Protein AF-A0A550H463-F1 (afdb_monomer_lite)

Secondary structure (DSSP, 8-state):
------------HHHHHHHHHHHHHHHHHHHH-HHHHHHHHHHHHHHHHHHHHHHHHGGGGSS---TT--HHHHHHHHHHHHHHHHHHH-HHHHHHHHHHHHHHHHHHHHHHHHHHHHH----HHHHHHHHHHHHHHHHHHHHHHH-TTS-HHHHHHHHHHHHHHHHHHHHHHHHHHHHHHHHHHHHHHTT--------------------GGGGG-PPPPTTPPP-GGG-SSEEEEESSTTHHHHHHHHHHHHH-SPEEEEEE--TT---SGGGTTS-HHHHHHHHHHHHHHHHHHTT-SEEEEEEEPTT-----HHHHHHHHHHHHHH--SEEE----S-TTSS---HHHHHHHHHHHH-

pLDDT: mean 81.08, std 18.21, range [24.66, 98.44]

Foldseek 3Di:
DDDDDPPPVPPALVNLLVLLVVLLVLLVCLQPPVVVSLLVVLLVQLVVLLVVLVVLCVVVPDPPDPPPPDVVSVVSSVVSNVLSVCCNPVVLVSQLVVLLVVLVVLQVVLVVLVVCLVPDPDDPVVSVVSVVVSVVSNVVSVCSNVPSPPPVSVVSNVSSVVSNVSSVVSNVVSVVVVVVVVVVVCVVVVCPDPPPPDDPPPPPPDPPPPPVCLVPDDDDDPPDDDDLVVWQEEEEEEAEQCCCVVPPLVVLLVNAQYEYEYEALALVVDDDPVCPPPDS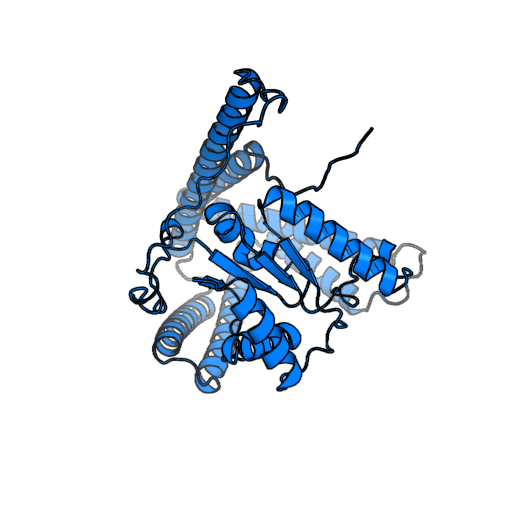VVSSVVSVVVSVVSCVVSNYNYYHYNYDHQVGQAQDPVLLVVLVVVCVVRVTSYYHAADQPDCPPPDNRPSRNSRNNSNVSD

Sequence (362 aa):
MYFHESTRFDVKPWYLAFRGLINVLLGASIYFRPAWASDLVMQLFGAWLIINNLIQIGPFFTKHRTRKLLPEALTTSIIGVAVGLLALIKTITAIEIATLFIGLLLFFRAIIELVILVESHMRVQHQRRLLVWVIISLVFSLYLILNPFGEIHFLEKTFGVYAIILGLNHIMTSSRKNIEISNVEKENQSGDQLVPVENFESLTLSPTQINENTSSLKPIRPGEILNPTRYHRAIVVAAHPDDLEAFAGGLVLELGGVISVIFSGGDKGVWDSKYKNMEKKDYINLRLGEAAEAGKLLRLKEIIYLGYFDRDIEVNEDNVEKTCTIFNHFNPDLVISFEYRSKETLDPHPDHLAVGEITRRA

Structure (mmCIF, N/CA/C/O backbone):
data_AF-A0A550H463-F1
#
_entry.id   AF-A0A550H463-F1
#
loop_
_atom_site.group_PDB
_atom_site.id
_atom_site.type_symbol
_atom_site.label_atom_id
_atom_site.label_alt_id
_atom_site.label_comp_id
_atom_site.label_asym_id
_atom_site.label_entity_id
_atom_site.label_seq_id
_atom_site.pdbx_PDB_ins_code
_atom_site.Cartn_x
_atom_site.Cartn_y
_atom_site.Cartn_z
_atom_site.occupancy
_atom_site.B_iso_or_equiv
_atom_site.auth_seq_id
_atom_site.auth_comp_id
_atom_site.auth_asym_id
_atom_site.auth_atom_id
_atom_site.pdbx_PDB_model_num
ATOM 1 N N . MET A 1 1 ? -9.770 32.242 4.358 1.00 31.75 1 MET A N 1
ATOM 2 C CA . MET A 1 1 ? -9.396 31.772 3.008 1.00 31.75 1 MET A CA 1
ATOM 3 C C . MET A 1 1 ? -8.738 30.415 3.198 1.00 31.75 1 MET A C 1
ATOM 5 O O . MET A 1 1 ? -7.571 30.352 3.555 1.00 31.75 1 MET A O 1
ATOM 9 N N . TYR A 1 2 ? -9.546 29.355 3.174 1.00 28.53 2 TYR A N 1
ATOM 10 C CA . TYR A 1 2 ? -9.120 27.995 3.507 1.00 28.53 2 TYR A CA 1
ATOM 11 C C . TYR A 1 2 ? -8.341 27.400 2.332 1.00 28.53 2 TYR A C 1
ATOM 13 O O . TYR A 1 2 ? -8.877 27.289 1.233 1.00 28.53 2 TYR A O 1
ATOM 21 N N . PHE A 1 3 ? -7.085 27.022 2.568 1.00 28.34 3 PHE A N 1
ATOM 22 C CA . PHE A 1 3 ? -6.343 26.140 1.675 1.00 28.34 3 PHE A CA 1
ATOM 23 C C . PHE A 1 3 ? -6.806 24.706 1.942 1.00 28.34 3 PHE A C 1
ATOM 25 O O . PHE A 1 3 ? -6.520 24.137 2.993 1.00 28.34 3 PHE A O 1
ATOM 32 N N . HIS A 1 4 ? -7.558 24.149 0.997 1.00 31.86 4 HIS A N 1
ATOM 33 C CA . HIS A 1 4 ? -7.947 22.747 0.961 1.00 31.86 4 HIS A CA 1
ATOM 34 C C . HIS A 1 4 ? -7.191 22.094 -0.200 1.00 31.86 4 HIS A C 1
ATOM 36 O O . HIS A 1 4 ? -7.679 22.027 -1.319 1.00 31.86 4 HIS A O 1
ATOM 42 N N . GLU A 1 5 ? -5.959 21.662 0.055 1.00 31.64 5 GLU A N 1
ATOM 43 C CA . GLU A 1 5 ? -5.217 20.780 -0.849 1.00 31.64 5 GLU A CA 1
ATOM 44 C C . GLU A 1 5 ? -4.642 19.629 -0.020 1.00 31.64 5 GLU A C 1
ATOM 46 O O . GLU A 1 5 ? -3.453 19.573 0.288 1.00 31.64 5 GLU A O 1
ATOM 51 N N . SER A 1 6 ? -5.506 18.677 0.350 1.00 31.27 6 SER A N 1
ATOM 52 C CA . SER A 1 6 ? -5.026 17.306 0.490 1.00 31.27 6 SER A CA 1
ATOM 53 C C . SER A 1 6 ? -4.797 16.802 -0.932 1.00 31.27 6 SER A C 1
ATOM 55 O O . SER A 1 6 ? -5.720 16.446 -1.663 1.00 31.27 6 SER A O 1
ATOM 57 N N . THR A 1 7 ? -3.548 16.856 -1.381 1.00 34.78 7 THR A N 1
ATOM 58 C CA . THR A 1 7 ? -3.143 16.251 -2.646 1.00 34.78 7 THR A CA 1
ATOM 59 C C . THR A 1 7 ? -3.186 14.733 -2.483 1.00 34.78 7 THR A C 1
ATOM 61 O O . THR A 1 7 ? -2.171 14.053 -2.360 1.00 34.78 7 THR A O 1
ATOM 64 N N . ARG A 1 8 ? -4.400 14.163 -2.550 1.00 42.75 8 ARG A N 1
ATOM 65 C CA . ARG A 1 8 ? -4.566 12.869 -3.217 1.00 42.75 8 ARG A CA 1
ATOM 66 C C . ARG A 1 8 ? -3.798 13.014 -4.525 1.00 42.75 8 ARG A C 1
ATOM 68 O O . ARG A 1 8 ? -3.962 14.026 -5.208 1.00 42.75 8 ARG A O 1
ATOM 75 N N . PHE A 1 9 ? -2.923 12.071 -4.858 1.00 39.44 9 PHE A N 1
ATOM 76 C CA . PHE A 1 9 ? -2.325 12.023 -6.189 1.00 39.44 9 PHE A CA 1
ATOM 77 C C . PHE A 1 9 ? -3.451 11.753 -7.189 1.00 39.44 9 PHE A C 1
ATOM 79 O O . PHE A 1 9 ? -3.684 10.623 -7.610 1.00 39.44 9 PHE A O 1
ATOM 86 N N . ASP A 1 10 ? -4.208 12.794 -7.515 1.00 58.16 10 ASP A N 1
ATOM 87 C CA . ASP A 1 10 ? -5.350 12.726 -8.389 1.00 58.16 10 ASP A CA 1
ATOM 88 C C . ASP A 1 10 ? -4.781 12.709 -9.797 1.00 58.16 10 ASP A C 1
ATOM 90 O O . ASP A 1 10 ? -4.504 13.735 -10.423 1.00 58.16 10 ASP A O 1
ATOM 94 N N . VAL A 1 11 ? -4.429 11.500 -10.236 1.00 67.12 11 VAL A N 1
ATOM 95 C CA . VAL A 1 11 ? -3.757 11.296 -11.511 1.00 67.12 11 VAL A CA 1
ATOM 96 C C . VAL A 1 11 ? -4.660 11.878 -12.591 1.00 67.12 11 VAL A C 1
ATOM 98 O O . VAL A 1 11 ? -5.749 11.353 -12.846 1.00 67.12 11 VAL A O 1
ATOM 101 N N . LYS A 1 12 ? -4.231 12.998 -13.183 1.00 84.69 12 LYS A N 1
ATOM 102 C CA . LYS A 1 12 ? -5.039 13.731 -14.156 1.00 84.69 12 LYS A CA 1
ATOM 103 C C . LYS A 1 12 ? -5.347 12.813 -15.347 1.00 84.69 12 LYS A C 1
ATOM 105 O O . LYS A 1 12 ? -4.432 12.136 -15.826 1.00 84.69 12 LYS A O 1
ATOM 110 N N . PRO A 1 13 ? -6.582 12.792 -15.874 1.00 85.00 13 PRO A N 1
ATOM 111 C CA . PRO A 1 13 ? -6.947 11.896 -16.973 1.00 85.00 13 PRO A CA 1
ATOM 112 C C . PRO A 1 13 ? -6.016 12.006 -18.185 1.00 85.00 13 PRO A C 1
ATOM 114 O O . PRO A 1 13 ? -5.633 10.988 -18.762 1.00 85.00 13 PRO A O 1
ATOM 117 N N . TRP A 1 14 ? -5.574 13.219 -18.533 1.00 86.44 14 TRP A N 1
ATOM 118 C CA . TRP A 1 14 ? -4.646 13.435 -19.647 1.00 86.44 14 TRP A CA 1
ATOM 119 C C . TRP A 1 14 ? -3.305 12.712 -19.454 1.00 86.44 14 TRP A C 1
ATOM 121 O O . TRP A 1 14 ? -2.723 12.243 -20.427 1.00 86.44 14 TRP A O 1
ATOM 131 N N . TYR A 1 15 ? -2.830 12.560 -18.214 1.00 86.75 15 TYR A N 1
ATOM 132 C CA . TYR A 1 15 ? -1.589 11.847 -17.914 1.00 86.75 15 TYR A CA 1
ATOM 133 C C . TYR A 1 15 ? -1.743 10.341 -18.157 1.00 86.75 15 TYR A C 1
ATOM 135 O O . TYR A 1 15 ? -0.856 9.718 -18.740 1.00 86.75 15 TYR A O 1
ATOM 143 N N . LEU A 1 16 ? -2.888 9.758 -17.779 1.00 84.00 16 LEU A N 1
ATOM 144 C CA . LEU A 1 16 ? -3.211 8.360 -18.090 1.00 84.00 16 LEU A CA 1
ATOM 145 C C . LEU A 1 16 ? -3.324 8.137 -19.603 1.00 84.00 16 LEU A C 1
ATOM 147 O O . LEU A 1 16 ? -2.757 7.174 -20.115 1.00 84.00 16 LEU A O 1
ATOM 151 N N . ALA A 1 17 ? -3.977 9.052 -20.327 1.00 88.69 17 ALA A N 1
ATOM 152 C CA . ALA A 1 17 ? -4.072 8.986 -21.785 1.00 88.69 17 ALA A CA 1
ATOM 153 C C . ALA A 1 17 ? -2.694 9.090 -22.452 1.00 88.69 17 ALA A C 1
ATOM 155 O O . ALA A 1 17 ? -2.372 8.294 -23.330 1.00 88.69 17 ALA A O 1
ATOM 156 N N . PHE A 1 18 ? -1.854 10.023 -21.999 1.00 90.69 18 PHE A N 1
ATOM 157 C CA . PHE A 1 18 ? -0.507 10.222 -22.525 1.00 90.69 18 PHE A CA 1
ATOM 158 C C . PHE A 1 18 ? 0.391 9.000 -22.293 1.00 90.69 18 PHE A C 1
ATOM 160 O O . PHE A 1 18 ? 1.024 8.510 -23.227 1.00 90.69 18 PHE A O 1
ATOM 167 N N . ARG A 1 19 ? 0.397 8.439 -21.075 1.00 85.31 19 ARG A N 1
ATOM 168 C CA . ARG A 1 19 ? 1.115 7.183 -20.786 1.00 85.31 19 ARG A CA 1
ATOM 169 C C . ARG A 1 19 ? 0.573 6.015 -21.592 1.00 85.31 19 ARG A C 1
ATOM 171 O O . ARG A 1 19 ? 1.349 5.186 -22.058 1.00 85.31 19 ARG A O 1
ATOM 178 N N . GLY A 1 20 ? -0.746 5.949 -21.747 1.00 88.88 20 GLY A N 1
ATOM 179 C CA . GLY A 1 20 ? -1.404 4.952 -22.576 1.00 88.88 20 GLY A CA 1
ATOM 180 C C . GLY A 1 20 ? -0.933 5.017 -24.027 1.00 88.88 20 GLY A C 1
ATOM 181 O O . GLY A 1 20 ? -0.510 4.003 -24.574 1.00 88.88 20 GLY A O 1
ATOM 182 N N . LEU A 1 21 ? -0.900 6.218 -24.610 1.00 93.88 21 LEU A N 1
ATOM 183 C CA . LEU A 1 21 ? -0.409 6.455 -25.967 1.00 93.88 21 LEU A CA 1
ATOM 184 C C . LEU A 1 21 ? 1.062 6.054 -26.124 1.00 93.88 21 LEU A C 1
ATOM 186 O O . LEU A 1 21 ? 1.390 5.334 -27.064 1.00 93.88 21 LEU A O 1
ATOM 190 N N . ILE A 1 22 ? 1.933 6.458 -25.192 1.00 91.00 22 ILE A N 1
ATOM 191 C CA . ILE A 1 22 ? 3.349 6.058 -25.203 1.00 91.00 22 ILE A CA 1
ATOM 192 C C . ILE A 1 22 ? 3.479 4.533 -25.191 1.00 91.00 22 ILE A C 1
ATOM 194 O O . ILE A 1 22 ? 4.223 3.985 -25.999 1.00 91.00 22 ILE A O 1
ATOM 198 N N . ASN A 1 23 ? 2.738 3.841 -24.321 1.00 88.00 23 ASN A N 1
ATOM 199 C CA . ASN A 1 23 ? 2.788 2.382 -24.226 1.00 88.00 23 ASN A CA 1
ATOM 200 C C . ASN A 1 23 ? 2.293 1.688 -25.501 1.00 88.00 23 ASN A C 1
ATOM 202 O O . ASN A 1 23 ? 2.892 0.698 -25.914 1.00 88.00 23 ASN A O 1
ATOM 206 N N . VAL A 1 24 ? 1.245 2.207 -26.151 1.00 92.00 24 VAL A N 1
ATOM 207 C CA . VAL A 1 24 ? 0.771 1.671 -27.438 1.00 92.00 24 VAL A CA 1
ATOM 208 C C . VAL A 1 24 ? 1.819 1.876 -28.531 1.00 92.00 24 VAL A C 1
ATOM 210 O O . VAL A 1 24 ? 2.132 0.929 -29.249 1.00 92.00 24 VAL A O 1
ATOM 213 N N . LEU A 1 25 ? 2.398 3.076 -28.643 1.00 91.25 25 LEU A N 1
ATOM 214 C CA . LEU A 1 25 ? 3.426 3.378 -29.644 1.00 91.25 25 LEU A CA 1
ATOM 215 C C . LEU A 1 25 ? 4.693 2.546 -29.427 1.00 91.25 25 LEU A C 1
ATOM 217 O O . LEU A 1 25 ? 5.237 1.992 -30.383 1.00 91.25 25 LEU A O 1
ATOM 221 N N . LEU A 1 26 ? 5.136 2.415 -28.176 1.00 86.69 26 LEU A N 1
ATOM 222 C CA . LEU A 1 26 ? 6.267 1.573 -27.804 1.00 86.69 26 LEU A CA 1
ATOM 223 C C . LEU A 1 26 ? 5.973 0.100 -28.109 1.00 86.69 26 LEU A C 1
ATOM 225 O O . LEU A 1 26 ? 6.765 -0.555 -28.779 1.00 86.69 26 LEU A O 1
ATOM 229 N N . GLY A 1 27 ? 4.818 -0.410 -27.681 1.00 87.56 27 GLY A N 1
ATOM 230 C CA . GLY A 1 27 ? 4.431 -1.799 -27.906 1.00 87.56 27 GLY A CA 1
ATOM 231 C C . GLY A 1 27 ? 4.285 -2.150 -29.389 1.00 87.56 27 GLY A C 1
ATOM 232 O O . GLY A 1 27 ? 4.778 -3.190 -29.823 1.00 87.56 27 GLY A O 1
ATOM 233 N N . ALA A 1 28 ? 3.706 -1.253 -30.192 1.00 90.81 28 ALA A N 1
ATOM 234 C CA . ALA A 1 28 ? 3.643 -1.397 -31.645 1.00 90.81 28 ALA A CA 1
ATOM 235 C C . ALA A 1 28 ? 5.043 -1.371 -32.277 1.00 90.81 28 ALA A C 1
ATOM 237 O O . ALA A 1 28 ? 5.348 -2.199 -33.135 1.00 90.81 28 ALA A O 1
ATOM 238 N N . SER A 1 29 ? 5.919 -0.473 -31.820 1.00 87.62 29 SER A N 1
ATOM 239 C CA . SER A 1 29 ? 7.304 -0.401 -32.294 1.00 87.62 29 SER A CA 1
ATOM 240 C C . SER A 1 29 ? 8.071 -1.692 -32.007 1.00 87.62 29 SER A C 1
ATOM 242 O O . SER A 1 29 ? 8.707 -2.225 -32.911 1.00 87.62 29 SER A O 1
ATOM 244 N N . ILE A 1 30 ? 7.950 -2.244 -30.795 1.00 87.44 30 ILE A N 1
ATOM 245 C CA . ILE A 1 30 ? 8.561 -3.528 -30.417 1.00 87.44 30 ILE A CA 1
ATOM 246 C C . ILE A 1 30 ? 7.983 -4.674 -31.261 1.00 87.44 30 ILE A C 1
ATOM 248 O O . ILE A 1 30 ? 8.724 -5.530 -31.735 1.00 87.44 30 ILE A O 1
ATOM 252 N N . TYR A 1 31 ? 6.669 -4.688 -31.495 1.00 87.69 31 TYR A N 1
ATOM 253 C CA . TYR A 1 31 ? 6.018 -5.763 -32.242 1.00 87.69 31 TYR A CA 1
ATOM 254 C C . TYR A 1 31 ? 6.424 -5.797 -33.726 1.00 87.69 31 TYR A C 1
ATOM 256 O O . TYR A 1 31 ? 6.731 -6.863 -34.264 1.00 87.69 31 TYR A O 1
ATOM 264 N N . PHE A 1 32 ? 6.439 -4.637 -34.392 1.00 88.94 32 PHE A N 1
ATOM 265 C CA . PHE A 1 32 ? 6.718 -4.539 -35.829 1.00 88.94 32 PHE A CA 1
ATOM 266 C C . PHE A 1 32 ? 8.209 -4.381 -36.158 1.00 88.94 32 PHE A C 1
ATOM 268 O O . PHE A 1 32 ? 8.640 -4.774 -37.243 1.00 88.94 32 PHE A O 1
ATOM 275 N N . ARG A 1 33 ? 8.999 -3.783 -35.258 1.00 88.50 33 ARG A N 1
ATOM 276 C CA . ARG A 1 33 ? 10.426 -3.466 -35.446 1.00 88.50 33 ARG A CA 1
ATOM 277 C C . ARG A 1 33 ? 11.228 -3.765 -34.163 1.00 88.50 33 ARG A C 1
ATOM 279 O O . ARG A 1 33 ? 11.826 -2.847 -33.601 1.00 88.50 33 ARG A O 1
ATOM 286 N N . PRO A 1 34 ? 11.286 -5.034 -33.715 1.00 83.12 34 PRO A N 1
ATOM 287 C CA . PRO A 1 34 ? 11.867 -5.405 -32.422 1.00 83.12 34 PRO A CA 1
ATOM 288 C C . PRO A 1 34 ? 13.324 -4.962 -32.256 1.00 83.12 34 PRO A C 1
ATOM 290 O O . PRO A 1 34 ? 13.638 -4.299 -31.277 1.00 83.12 34 PRO A O 1
ATOM 293 N N . ALA A 1 35 ? 14.183 -5.217 -33.250 1.00 82.38 35 ALA A N 1
ATOM 294 C CA . ALA A 1 35 ? 15.600 -4.850 -33.179 1.00 82.38 35 ALA A CA 1
ATOM 295 C C . ALA A 1 35 ? 15.807 -3.339 -32.976 1.00 82.38 35 ALA A C 1
ATOM 297 O O . ALA A 1 35 ? 16.515 -2.922 -32.068 1.00 82.38 35 ALA A O 1
ATOM 298 N N . TRP A 1 36 ? 15.113 -2.513 -33.766 1.00 85.38 36 TRP A N 1
ATOM 299 C CA . TRP A 1 36 ? 15.194 -1.057 -33.629 1.00 85.38 36 TRP A CA 1
ATOM 300 C C . TRP A 1 36 ? 14.658 -0.570 -32.279 1.00 85.38 36 TRP A C 1
ATOM 302 O O . TRP A 1 36 ? 15.232 0.333 -31.675 1.00 85.38 36 TRP A O 1
ATOM 312 N N . ALA A 1 37 ? 13.557 -1.154 -31.801 1.00 83.94 37 ALA A N 1
ATOM 313 C CA . ALA A 1 37 ? 12.956 -0.762 -30.534 1.00 83.94 37 ALA A CA 1
ATOM 314 C C . ALA A 1 37 ? 13.857 -1.124 -29.342 1.00 83.94 37 ALA A C 1
ATOM 316 O O . ALA A 1 37 ? 14.071 -0.283 -28.471 1.00 83.94 37 ALA A O 1
ATOM 317 N N . SER A 1 38 ? 14.416 -2.335 -29.325 1.00 80.94 38 SER A N 1
ATOM 318 C CA . SER A 1 38 ? 15.369 -2.788 -28.306 1.00 80.94 38 SER A CA 1
ATOM 319 C C . SER A 1 38 ? 16.646 -1.944 -28.324 1.00 80.94 38 SER A C 1
ATOM 321 O O . SER A 1 38 ? 17.114 -1.527 -27.260 1.00 80.94 38 SER A O 1
ATOM 323 N N . ASP A 1 39 ? 17.145 -1.591 -29.514 1.00 85.62 39 ASP A N 1
ATOM 324 C CA . ASP A 1 39 ? 18.292 -0.696 -29.657 1.00 85.62 39 ASP A CA 1
ATOM 325 C C . ASP A 1 39 ? 18.005 0.696 -29.082 1.00 85.62 39 ASP A C 1
ATOM 327 O O . ASP A 1 39 ? 18.779 1.216 -28.276 1.00 85.62 39 ASP A O 1
ATOM 331 N N . LEU A 1 40 ? 16.865 1.289 -29.446 1.00 87.62 40 LEU A N 1
ATOM 332 C CA . LEU A 1 40 ? 16.454 2.602 -28.956 1.00 87.62 40 LEU A CA 1
ATOM 333 C C . LEU A 1 40 ? 16.276 2.605 -27.432 1.00 87.62 40 LEU A C 1
ATOM 335 O O . LEU A 1 40 ? 16.760 3.513 -26.758 1.00 87.62 40 LEU A O 1
ATOM 339 N N . VAL A 1 41 ? 15.598 1.597 -26.877 1.00 85.12 41 VAL A N 1
ATOM 340 C CA . VAL A 1 41 ? 15.382 1.472 -25.427 1.00 85.12 41 VAL A CA 1
ATOM 341 C C . VAL A 1 41 ? 16.716 1.364 -24.695 1.00 85.12 41 VAL A C 1
ATOM 343 O O . VAL A 1 41 ? 16.925 2.066 -23.705 1.00 85.12 41 VAL A O 1
ATOM 346 N N . MET A 1 42 ? 17.634 0.536 -25.191 1.00 88.75 42 MET A N 1
ATOM 347 C CA . MET A 1 42 ? 18.949 0.368 -24.579 1.00 88.75 42 MET A CA 1
ATOM 348 C C . MET A 1 42 ? 19.805 1.638 -24.701 1.00 88.75 42 MET A C 1
ATOM 350 O O . MET A 1 42 ? 20.489 2.003 -23.747 1.00 88.75 42 MET A O 1
ATOM 354 N N . GLN A 1 43 ? 19.720 2.376 -25.810 1.00 90.62 43 GLN A N 1
ATOM 355 C CA . GLN A 1 43 ? 20.406 3.664 -25.954 1.00 90.62 43 GLN A CA 1
ATOM 356 C C . GLN A 1 43 ? 19.858 4.724 -24.991 1.00 90.62 43 GLN A C 1
ATOM 358 O O . GLN A 1 43 ? 20.632 5.413 -24.326 1.00 90.62 43 GLN A O 1
ATOM 363 N N . LEU A 1 44 ? 18.532 4.837 -24.870 1.00 91.00 44 LEU A N 1
ATOM 364 C CA . LEU A 1 44 ? 17.894 5.749 -23.917 1.00 91.00 44 LEU A CA 1
ATOM 365 C C . LEU A 1 44 ? 18.256 5.387 -22.473 1.00 91.00 44 LEU A C 1
ATOM 367 O O . LEU A 1 44 ? 18.583 6.273 -21.682 1.00 91.00 44 LEU A O 1
ATOM 371 N N . PHE A 1 45 ? 18.255 4.094 -22.139 1.00 90.56 45 PHE A N 1
ATOM 372 C CA . PHE A 1 45 ? 18.703 3.593 -20.841 1.00 90.56 45 PHE A CA 1
ATOM 373 C C . PHE A 1 45 ? 20.179 3.920 -20.584 1.00 90.56 45 PHE A C 1
ATOM 375 O O . PHE A 1 45 ? 20.519 4.409 -19.508 1.00 90.56 45 PHE A O 1
ATOM 382 N N . GLY A 1 46 ? 21.047 3.725 -21.579 1.00 94.25 46 GLY A N 1
ATOM 383 C CA . GLY A 1 46 ? 22.467 4.057 -21.497 1.00 94.25 46 GLY A CA 1
ATOM 384 C C . GLY A 1 46 ? 22.717 5.548 -21.271 1.00 94.25 46 GLY A C 1
ATOM 385 O O . GLY A 1 46 ? 23.470 5.920 -20.370 1.00 94.25 46 GLY A O 1
ATOM 386 N N . ALA A 1 47 ? 22.030 6.412 -22.022 1.00 95.12 47 ALA A N 1
ATOM 387 C CA . ALA A 1 47 ? 22.094 7.861 -21.844 1.00 95.12 47 ALA A CA 1
ATOM 388 C C . ALA A 1 47 ? 21.594 8.286 -20.454 1.00 95.12 47 ALA A C 1
ATOM 390 O O . ALA A 1 47 ? 22.248 9.081 -19.775 1.00 95.12 47 ALA A O 1
ATOM 391 N N . TRP A 1 48 ? 20.469 7.722 -20.003 1.00 95.38 48 TRP A N 1
ATOM 392 C CA . TRP A 1 48 ? 19.926 7.971 -18.669 1.00 95.38 48 TRP A CA 1
ATOM 393 C C . TRP A 1 48 ? 20.898 7.540 -17.562 1.00 95.38 48 TRP A C 1
ATOM 395 O O . TRP A 1 48 ? 21.142 8.319 -16.638 1.00 95.38 48 TRP A O 1
ATOM 405 N N . LEU A 1 49 ? 21.509 6.353 -17.676 1.00 93.50 49 LEU A N 1
ATOM 406 C CA . LEU A 1 49 ? 22.524 5.879 -16.735 1.00 93.50 49 LEU A CA 1
ATOM 407 C C . LEU A 1 49 ? 23.708 6.841 -16.662 1.00 93.50 49 LEU A C 1
ATOM 409 O O . LEU A 1 49 ? 24.130 7.193 -15.563 1.00 93.50 49 LEU A O 1
ATOM 413 N N . ILE A 1 50 ? 24.229 7.294 -17.803 1.00 95.50 50 ILE A N 1
ATOM 414 C CA . ILE A 1 50 ? 25.354 8.234 -17.823 1.00 95.50 50 ILE A CA 1
ATOM 415 C C . ILE A 1 50 ? 24.966 9.536 -17.122 1.00 95.50 50 ILE A C 1
ATOM 417 O O . ILE A 1 50 ? 25.656 9.949 -16.194 1.00 95.50 50 ILE A O 1
ATOM 421 N N . ILE A 1 51 ? 23.851 10.161 -17.509 1.00 93.56 51 ILE A N 1
ATOM 422 C CA . ILE A 1 51 ? 23.417 11.444 -16.936 1.00 93.56 51 ILE A CA 1
ATOM 423 C C . ILE A 1 51 ? 23.215 11.318 -15.420 1.00 93.56 51 ILE A C 1
ATOM 425 O O . ILE A 1 51 ? 23.757 12.118 -14.657 1.00 93.56 51 ILE A O 1
ATOM 429 N N . ASN A 1 52 ? 22.485 10.293 -14.970 1.00 89.88 52 ASN A N 1
ATOM 430 C CA . ASN A 1 52 ? 22.170 10.108 -13.556 1.00 89.88 52 ASN A CA 1
ATOM 431 C C . ASN A 1 52 ? 23.421 9.834 -12.705 1.00 89.88 52 ASN A C 1
ATOM 433 O O . ASN A 1 52 ? 23.543 10.350 -11.595 1.00 89.88 52 ASN A O 1
ATOM 437 N N . ASN A 1 53 ? 24.373 9.050 -13.219 1.00 92.31 53 ASN A N 1
ATOM 438 C CA . ASN A 1 53 ? 25.612 8.759 -12.495 1.00 92.31 53 ASN A CA 1
ATOM 439 C C . ASN A 1 53 ? 26.608 9.934 -12.542 1.00 92.31 53 ASN A C 1
ATOM 441 O O . ASN A 1 53 ? 27.314 10.164 -11.565 1.00 92.31 53 ASN A O 1
ATOM 445 N N . LEU A 1 54 ? 26.620 10.751 -13.602 1.00 91.00 54 LEU A N 1
ATOM 446 C CA . LEU A 1 54 ? 27.404 11.994 -13.633 1.00 91.00 54 LEU A CA 1
ATOM 447 C C . LEU A 1 54 ? 26.893 13.030 -12.618 1.00 91.00 54 LEU A C 1
ATOM 449 O O . LEU A 1 54 ? 27.700 13.680 -11.952 1.00 91.00 54 LEU A O 1
ATOM 453 N N . ILE A 1 55 ? 25.571 13.152 -12.445 1.00 87.25 55 ILE A N 1
ATOM 454 C CA . ILE A 1 55 ? 24.973 14.021 -11.415 1.00 87.25 55 ILE A CA 1
ATOM 455 C C . ILE A 1 55 ? 25.406 13.576 -10.011 1.00 87.25 55 ILE A C 1
ATOM 457 O O . ILE A 1 55 ? 25.769 14.420 -9.194 1.00 87.25 55 ILE A O 1
ATOM 461 N N . GLN A 1 56 ? 25.425 12.267 -9.738 1.00 82.31 56 GLN A N 1
ATOM 462 C CA . GLN A 1 56 ? 25.865 11.716 -8.448 1.00 82.31 56 GLN A CA 1
ATOM 463 C C . GLN A 1 56 ? 27.356 11.946 -8.166 1.00 82.31 56 GLN A C 1
ATOM 465 O O . GLN A 1 56 ? 27.754 12.089 -7.009 1.00 82.31 56 GLN A O 1
ATOM 470 N N . ILE A 1 57 ? 28.179 12.037 -9.212 1.00 83.50 57 ILE A N 1
ATOM 471 C CA . ILE A 1 57 ? 29.605 12.356 -9.099 1.00 83.50 57 ILE A CA 1
ATOM 472 C C . ILE A 1 57 ? 29.829 13.851 -8.802 1.00 83.50 57 ILE A C 1
ATOM 474 O O . ILE A 1 57 ? 30.759 14.195 -8.075 1.00 83.50 57 ILE A O 1
ATOM 478 N N . GLY A 1 58 ? 28.983 14.752 -9.315 1.00 75.50 58 GLY A N 1
ATOM 479 C CA . GLY A 1 58 ? 29.140 16.211 -9.190 1.00 75.50 58 GLY A CA 1
ATOM 480 C C . GLY A 1 58 ? 29.460 16.723 -7.771 1.00 75.50 58 GLY A C 1
ATOM 481 O O . GLY A 1 58 ? 30.430 17.470 -7.607 1.00 75.50 58 GLY A O 1
ATOM 482 N N . PRO A 1 59 ? 28.729 16.292 -6.724 1.00 75.06 59 PRO A N 1
ATOM 483 C CA . PRO A 1 59 ? 28.999 16.673 -5.341 1.00 75.06 59 PRO A CA 1
ATOM 484 C C . PRO A 1 59 ? 30.416 16.357 -4.842 1.00 75.06 59 PRO A C 1
ATOM 486 O O . PRO A 1 59 ? 30.927 17.120 -4.021 1.00 75.06 59 PRO A O 1
ATOM 489 N N . PHE A 1 60 ? 31.091 15.319 -5.361 1.00 71.38 60 PHE A N 1
ATOM 490 C CA . PHE A 1 60 ? 32.471 14.974 -4.974 1.00 71.38 60 PHE A CA 1
ATOM 491 C C . PHE A 1 60 ? 33.485 16.076 -5.316 1.00 71.38 60 PHE A C 1
ATOM 493 O O . PHE A 1 60 ? 34.531 16.168 -4.675 1.00 71.38 60 PHE A O 1
ATOM 500 N N . PHE A 1 61 ? 33.171 16.932 -6.291 1.00 74.06 61 PHE A N 1
ATOM 501 C CA . PHE A 1 61 ? 34.024 18.044 -6.716 1.00 74.06 61 PHE A CA 1
ATOM 502 C C . PHE A 1 61 ? 33.617 19.391 -6.101 1.00 74.06 61 PHE A C 1
ATOM 504 O O . PHE A 1 61 ? 34.319 20.389 -6.272 1.00 74.06 61 PHE A O 1
ATOM 511 N N . THR A 1 62 ? 32.510 19.439 -5.353 1.00 69.75 62 THR A N 1
ATOM 512 C CA . THR A 1 62 ? 32.038 20.659 -4.685 1.00 69.75 62 THR A CA 1
ATOM 513 C C . THR A 1 62 ? 32.502 20.708 -3.227 1.00 69.75 62 THR A C 1
ATOM 515 O O . THR A 1 62 ? 32.464 19.721 -2.500 1.00 69.75 62 THR A O 1
ATOM 518 N N . LYS A 1 63 ? 32.952 21.881 -2.765 1.00 57.09 63 LYS A N 1
ATOM 519 C CA . LYS A 1 63 ? 33.607 22.091 -1.455 1.00 57.09 63 LYS A CA 1
ATOM 520 C C . LYS A 1 63 ? 32.700 21.869 -0.223 1.00 57.09 63 LYS A C 1
ATOM 522 O O . LYS A 1 63 ? 33.178 22.011 0.906 1.00 57.09 63 LYS A O 1
ATOM 527 N N . HIS A 1 64 ? 31.420 21.521 -0.399 1.00 57.25 64 HIS A N 1
ATOM 528 C CA . HIS A 1 64 ? 30.494 21.250 0.704 1.00 57.25 64 HIS A CA 1
ATOM 529 C C . HIS A 1 64 ? 30.632 19.812 1.214 1.00 57.25 64 HIS A C 1
ATOM 531 O O . HIS A 1 64 ? 30.033 18.855 0.740 1.00 57.25 64 HIS A O 1
ATOM 537 N N . ARG A 1 65 ? 31.471 19.705 2.241 1.00 56.06 65 ARG A N 1
ATOM 538 C CA . ARG A 1 65 ? 31.852 18.507 2.982 1.00 56.06 65 ARG A CA 1
ATOM 539 C C . ARG A 1 65 ? 30.661 17.862 3.713 1.00 56.06 65 ARG A C 1
ATOM 541 O O . ARG A 1 65 ? 30.493 18.073 4.910 1.00 56.06 65 ARG A O 1
ATOM 548 N N . THR A 1 66 ? 29.902 16.993 3.052 1.00 50.97 66 THR A N 1
ATOM 549 C CA . THR A 1 66 ? 29.153 15.920 3.732 1.00 50.97 66 THR A CA 1
ATOM 550 C C . THR A 1 66 ? 30.013 14.658 3.722 1.00 50.97 66 THR A C 1
ATOM 552 O O . THR A 1 66 ? 30.130 13.919 2.752 1.00 50.97 66 THR A O 1
ATOM 555 N N . ARG A 1 67 ? 30.708 14.446 4.840 1.00 46.91 67 ARG A N 1
ATOM 556 C CA . ARG A 1 67 ? 31.786 13.466 5.064 1.00 46.91 67 ARG A CA 1
ATOM 557 C C . ARG A 1 67 ? 31.329 11.987 5.102 1.00 46.91 67 ARG A C 1
ATOM 559 O O . ARG A 1 67 ? 31.951 11.184 5.787 1.00 46.91 67 ARG A O 1
ATOM 566 N N . LYS A 1 68 ? 30.242 11.629 4.411 1.00 51.94 68 LYS A N 1
ATOM 567 C CA . LYS A 1 68 ? 29.643 10.279 4.406 1.00 51.94 68 LYS A CA 1
ATOM 568 C C . LYS A 1 68 ? 29.122 9.814 3.036 1.00 51.94 68 LYS A C 1
ATOM 570 O O . LYS A 1 68 ? 28.344 8.870 2.981 1.00 51.94 68 LYS A O 1
ATOM 575 N N . LEU A 1 69 ? 29.544 10.421 1.928 1.00 54.06 69 LEU A N 1
ATOM 576 C CA . LEU A 1 69 ? 29.382 9.776 0.620 1.00 54.06 69 LEU A CA 1
ATOM 577 C C . LEU A 1 69 ? 30.440 8.669 0.526 1.00 54.06 69 LEU A C 1
ATOM 579 O O . LEU A 1 69 ? 31.617 8.939 0.293 1.00 54.06 69 LEU A O 1
ATOM 583 N N . LEU A 1 70 ? 30.019 7.446 0.866 1.00 61.69 70 LEU A N 1
ATOM 584 C CA . LEU A 1 70 ? 30.853 6.246 0.901 1.00 61.69 70 LEU A CA 1
ATOM 585 C C . LEU A 1 70 ? 31.604 6.072 -0.437 1.00 61.69 70 LEU A C 1
ATOM 587 O O . LEU A 1 70 ? 31.034 6.377 -1.486 1.00 61.69 70 LEU A O 1
ATOM 591 N N . PRO A 1 71 ? 32.827 5.505 -0.438 1.00 68.50 71 PRO A N 1
ATOM 592 C CA . PRO A 1 71 ? 33.500 5.018 -1.649 1.00 68.50 71 PRO A CA 1
ATOM 593 C C . PRO A 1 71 ? 32.586 4.194 -2.571 1.00 68.50 71 PRO A C 1
ATOM 595 O O . PRO A 1 71 ? 32.744 4.226 -3.786 1.00 68.50 71 PRO A O 1
ATOM 598 N N . GLU A 1 72 ? 31.584 3.529 -1.995 1.00 73.19 72 GLU A N 1
ATOM 599 C CA . GLU A 1 72 ? 30.514 2.802 -2.681 1.00 73.19 72 GLU A CA 1
ATOM 600 C C . GLU A 1 72 ? 29.710 3.660 -3.672 1.00 73.19 72 GLU A C 1
ATOM 602 O O . GLU A 1 72 ? 29.388 3.201 -4.764 1.00 73.19 72 GLU A O 1
ATOM 607 N N . ALA A 1 73 ? 29.408 4.919 -3.344 1.00 78.81 73 ALA A N 1
ATOM 608 C CA . ALA A 1 73 ? 28.671 5.811 -4.244 1.00 78.81 73 ALA A CA 1
ATOM 609 C C . ALA A 1 73 ? 29.513 6.192 -5.474 1.00 78.81 73 ALA A C 1
ATOM 611 O O . ALA A 1 73 ? 29.002 6.313 -6.587 1.00 78.81 73 ALA A O 1
ATOM 612 N N . LEU A 1 74 ? 30.828 6.338 -5.290 1.00 84.38 74 LEU A N 1
ATOM 613 C CA . LEU A 1 74 ? 31.747 6.631 -6.386 1.00 84.38 74 LEU A CA 1
ATOM 614 C C . LEU A 1 74 ? 31.945 5.404 -7.284 1.00 84.38 74 LEU A C 1
ATOM 616 O O . LEU A 1 74 ? 31.893 5.525 -8.506 1.00 84.38 74 LEU A O 1
ATOM 620 N N . THR A 1 75 ? 32.141 4.221 -6.696 1.00 85.19 75 THR A N 1
ATOM 621 C CA . THR A 1 75 ? 32.325 2.982 -7.464 1.00 85.19 75 THR A CA 1
ATOM 622 C C . THR A 1 75 ? 31.071 2.620 -8.252 1.00 85.19 75 THR A C 1
ATOM 624 O O . THR A 1 75 ? 31.171 2.334 -9.444 1.00 85.19 75 THR A O 1
ATOM 627 N N . THR A 1 76 ? 29.889 2.704 -7.636 1.00 87.12 76 THR A N 1
ATOM 628 C CA . THR A 1 76 ? 28.606 2.489 -8.327 1.00 87.12 76 THR A CA 1
ATOM 629 C C . THR A 1 76 ? 28.400 3.486 -9.462 1.00 87.12 76 THR A C 1
ATOM 631 O O . THR A 1 76 ? 28.006 3.075 -10.552 1.00 87.12 76 THR A O 1
ATOM 634 N N . SER A 1 77 ? 28.762 4.758 -9.265 1.00 90.00 77 SER A N 1
ATOM 635 C CA . SER A 1 77 ? 28.657 5.773 -10.318 1.00 90.00 77 SER A CA 1
ATOM 636 C C . SER A 1 77 ? 29.590 5.500 -11.503 1.00 90.00 77 SER A C 1
ATOM 638 O O . SER A 1 77 ? 29.171 5.609 -12.654 1.00 90.00 77 SER A O 1
ATOM 640 N N . ILE A 1 78 ? 30.839 5.093 -11.250 1.00 92.06 78 ILE A N 1
ATOM 641 C CA . ILE A 1 78 ? 31.801 4.738 -12.308 1.00 92.06 78 ILE A CA 1
ATOM 642 C C . ILE A 1 78 ? 31.311 3.521 -13.100 1.00 92.06 78 ILE A C 1
ATOM 644 O O . ILE A 1 78 ? 31.319 3.545 -14.332 1.00 92.06 78 ILE A O 1
ATOM 648 N N . ILE A 1 79 ? 30.847 2.477 -12.404 1.00 93.50 79 ILE A N 1
ATOM 649 C CA . ILE A 1 79 ? 30.268 1.288 -13.042 1.00 93.50 79 ILE A CA 1
ATOM 650 C C . ILE A 1 79 ? 29.047 1.687 -13.876 1.00 93.50 79 ILE A C 1
ATOM 652 O O . ILE A 1 79 ? 28.938 1.277 -15.029 1.00 93.50 79 ILE A O 1
ATOM 656 N N . GLY A 1 80 ? 28.163 2.528 -13.336 1.00 92.19 80 GLY A N 1
ATOM 657 C CA . GLY A 1 80 ? 26.969 3.007 -14.028 1.00 92.19 80 GLY A CA 1
ATOM 658 C C . GLY A 1 80 ? 27.282 3.768 -15.317 1.00 92.19 80 GLY A C 1
ATOM 659 O O . GLY A 1 80 ? 26.645 3.522 -16.340 1.00 92.19 80 GLY A O 1
ATOM 660 N N . VAL A 1 81 ? 28.305 4.629 -15.311 1.00 95.00 81 VAL A N 1
ATOM 661 C CA . VAL A 1 81 ? 28.787 5.306 -16.528 1.00 95.00 81 VAL A CA 1
ATOM 662 C C . VAL A 1 81 ? 29.367 4.300 -17.526 1.00 95.00 81 VAL A C 1
ATOM 664 O O . VAL A 1 81 ? 29.048 4.376 -18.710 1.00 95.00 81 VAL A O 1
ATOM 667 N N . ALA A 1 82 ? 30.173 3.334 -17.076 1.00 95.38 82 ALA A N 1
ATOM 668 C CA . ALA A 1 82 ? 30.762 2.319 -17.953 1.00 95.38 82 ALA A CA 1
ATOM 669 C C . ALA A 1 82 ? 29.695 1.433 -18.623 1.00 95.38 82 ALA A C 1
ATOM 671 O O . ALA A 1 82 ? 29.750 1.209 -19.833 1.00 95.38 82 ALA A O 1
ATOM 672 N N . VAL A 1 83 ? 28.693 0.982 -17.862 1.00 94.50 83 VAL A N 1
ATOM 673 C CA . VAL A 1 83 ? 27.541 0.228 -18.383 1.00 94.50 83 VAL A CA 1
ATOM 674 C C . VAL A 1 83 ? 26.724 1.089 -19.346 1.00 94.50 83 VAL A C 1
ATOM 676 O O . VAL A 1 83 ? 26.340 0.614 -20.413 1.00 94.50 83 VAL A O 1
ATOM 679 N N . GLY A 1 84 ? 26.505 2.365 -19.022 1.00 94.56 84 GLY A N 1
ATOM 680 C CA . GLY A 1 84 ? 25.799 3.284 -19.910 1.00 94.56 84 GLY A CA 1
ATOM 681 C C . GLY A 1 84 ? 26.529 3.516 -21.238 1.00 94.56 84 GLY A C 1
ATOM 682 O O . GLY A 1 84 ? 25.903 3.515 -22.295 1.00 94.56 84 GLY A O 1
ATOM 683 N N . LEU A 1 85 ? 27.861 3.631 -21.217 1.00 96.69 85 LEU A N 1
ATOM 684 C CA . LEU A 1 85 ? 28.678 3.720 -22.433 1.00 96.69 85 LEU A CA 1
ATOM 685 C C . LEU A 1 85 ? 28.630 2.423 -23.248 1.00 96.69 85 LEU A C 1
ATOM 687 O O . LEU A 1 85 ? 28.520 2.476 -24.472 1.00 96.69 85 LEU A O 1
ATOM 691 N N . LEU A 1 86 ? 28.667 1.261 -22.587 1.00 95.75 86 LEU A N 1
ATOM 692 C CA . LEU A 1 86 ? 28.501 -0.031 -23.252 1.00 95.75 86 LEU A CA 1
ATOM 693 C C . LEU A 1 86 ? 27.143 -0.120 -23.962 1.00 95.75 86 LEU A C 1
ATOM 695 O O . LEU A 1 86 ? 27.097 -0.536 -25.116 1.00 95.75 86 LEU A O 1
ATOM 699 N N . ALA A 1 87 ? 26.066 0.328 -23.313 1.00 93.88 87 ALA A N 1
ATOM 700 C CA . ALA A 1 87 ? 24.719 0.361 -23.881 1.00 93.88 87 ALA A CA 1
ATOM 701 C C . ALA A 1 87 ? 24.606 1.250 -25.135 1.00 93.88 87 ALA A C 1
ATOM 703 O O . ALA A 1 87 ? 23.893 0.895 -26.077 1.00 93.88 87 ALA A O 1
ATOM 704 N N . LEU A 1 88 ? 25.345 2.366 -25.180 1.00 93.75 88 LEU A N 1
ATOM 705 C CA . LEU A 1 88 ? 25.380 3.272 -26.333 1.00 93.75 88 LEU A CA 1
ATOM 706 C C . LEU A 1 88 ? 26.257 2.768 -27.489 1.00 93.75 88 LEU A C 1
ATOM 708 O O . LEU A 1 88 ? 25.908 2.974 -28.646 1.00 93.75 88 LEU A O 1
ATOM 712 N N . ILE A 1 89 ? 27.406 2.151 -27.191 1.00 94.06 89 ILE A N 1
ATOM 713 C CA . ILE A 1 89 ? 28.413 1.783 -28.205 1.00 94.06 89 ILE A CA 1
ATOM 714 C C . ILE A 1 89 ? 28.199 0.357 -28.724 1.00 94.06 89 ILE A C 1
ATOM 716 O O . ILE A 1 89 ? 28.381 0.089 -29.910 1.00 94.06 89 ILE A O 1
ATOM 720 N N . LYS A 1 90 ? 27.851 -0.577 -27.834 1.00 93.56 90 LYS A N 1
ATOM 721 C CA . LYS A 1 90 ? 27.672 -2.005 -28.131 1.00 93.56 90 LYS A CA 1
ATOM 722 C C . LYS A 1 90 ? 26.327 -2.486 -27.606 1.00 93.56 90 LYS A C 1
ATOM 724 O O . LYS A 1 90 ? 26.251 -3.320 -26.706 1.00 93.56 90 LYS A O 1
ATOM 729 N N . THR A 1 91 ? 25.267 -1.955 -28.198 1.00 88.62 91 THR A N 1
ATOM 730 C CA . THR A 1 91 ? 23.888 -2.171 -27.762 1.00 88.62 91 THR A CA 1
ATOM 731 C C . THR A 1 91 ? 23.504 -3.650 -27.676 1.00 88.62 91 THR A C 1
ATOM 733 O O . THR A 1 91 ? 22.992 -4.076 -26.646 1.00 88.62 91 THR A O 1
ATOM 736 N N . ILE A 1 92 ? 23.860 -4.455 -28.682 1.00 85.94 92 ILE A N 1
ATOM 737 C CA . ILE A 1 92 ? 23.608 -5.907 -28.691 1.00 85.94 92 ILE A CA 1
ATOM 738 C C . ILE A 1 92 ? 24.286 -6.590 -27.492 1.00 85.94 92 ILE A C 1
ATOM 740 O O . ILE A 1 92 ? 23.624 -7.250 -26.699 1.00 85.94 92 ILE A O 1
ATOM 744 N N . THR A 1 93 ? 25.585 -6.346 -27.286 1.00 88.75 93 THR A N 1
ATOM 745 C CA . THR A 1 93 ? 26.332 -6.907 -26.147 1.00 88.75 93 THR A CA 1
ATOM 746 C C . THR A 1 93 ? 25.761 -6.463 -24.800 1.00 88.75 93 THR A C 1
ATOM 748 O O . THR A 1 93 ? 25.722 -7.240 -23.849 1.00 88.75 93 THR A O 1
ATOM 751 N N . ALA A 1 94 ? 25.293 -5.217 -24.699 1.00 89.12 94 ALA A N 1
ATOM 752 C CA . ALA A 1 94 ? 24.640 -4.726 -23.492 1.00 89.12 94 ALA A CA 1
ATOM 753 C C . ALA A 1 94 ? 23.306 -5.445 -23.222 1.00 89.12 94 ALA A C 1
ATOM 755 O O . ALA A 1 94 ? 23.032 -5.789 -22.073 1.00 89.12 94 ALA A O 1
ATOM 756 N N . ILE A 1 95 ? 22.505 -5.713 -24.260 1.00 85.69 95 ILE A N 1
ATOM 757 C CA . ILE A 1 95 ? 21.248 -6.475 -24.159 1.00 85.69 95 ILE A CA 1
ATOM 758 C C . ILE A 1 95 ? 21.521 -7.916 -23.709 1.00 85.69 95 ILE A C 1
ATOM 760 O O . ILE A 1 95 ? 20.828 -8.421 -22.827 1.00 85.69 95 ILE A O 1
ATOM 764 N N . GLU A 1 96 ? 22.549 -8.564 -24.252 1.00 84.88 96 GLU A N 1
ATOM 765 C CA . GLU A 1 96 ? 22.941 -9.934 -23.888 1.00 84.88 96 GLU A CA 1
ATOM 766 C C . GLU A 1 96 ? 23.364 -10.027 -22.415 1.00 84.88 96 GLU A C 1
ATOM 768 O O . GLU A 1 96 ? 22.868 -10.872 -21.665 1.00 84.88 96 GLU A O 1
ATOM 773 N N . ILE A 1 97 ? 24.228 -9.109 -21.965 1.00 88.06 97 ILE A N 1
ATOM 774 C CA . ILE A 1 97 ? 24.669 -9.040 -20.564 1.00 88.06 97 ILE A CA 1
ATOM 775 C C . ILE A 1 97 ? 23.484 -8.748 -19.638 1.00 88.06 97 ILE A C 1
ATOM 777 O O . ILE A 1 97 ? 23.357 -9.380 -18.587 1.00 88.06 97 ILE A O 1
ATOM 781 N N . ALA A 1 98 ? 22.598 -7.824 -20.020 1.00 86.38 98 ALA A N 1
ATOM 782 C CA . ALA A 1 98 ? 21.396 -7.522 -19.251 1.00 86.38 98 ALA A CA 1
ATOM 783 C C . ALA A 1 98 ? 20.469 -8.743 -19.149 1.00 86.38 98 ALA A C 1
ATOM 785 O O . ALA A 1 98 ? 19.963 -9.035 -18.068 1.00 86.38 98 ALA A O 1
ATOM 786 N N . THR A 1 99 ? 20.296 -9.492 -20.239 1.00 85.19 99 THR A N 1
ATOM 787 C CA . THR A 1 99 ? 19.476 -10.713 -20.282 1.00 85.19 99 THR A CA 1
ATOM 788 C C . THR A 1 99 ? 20.039 -11.793 -19.363 1.00 85.19 99 THR A C 1
ATOM 790 O O . THR A 1 99 ? 19.297 -12.364 -18.562 1.00 85.19 99 THR A O 1
ATOM 793 N N . LEU A 1 100 ? 21.356 -12.016 -19.402 1.00 88.12 100 LEU A N 1
ATOM 794 C CA . LEU A 1 100 ? 22.036 -12.935 -18.490 1.00 88.12 100 LEU A CA 1
ATOM 795 C C . LEU A 1 100 ? 21.854 -12.511 -17.026 1.00 88.12 100 LEU A C 1
ATOM 797 O O . LEU A 1 100 ? 21.538 -13.340 -16.173 1.00 88.12 100 LEU A O 1
ATOM 801 N N . PHE A 1 101 ? 22.020 -11.219 -16.731 1.00 89.50 101 PHE A N 1
ATOM 802 C CA . PHE A 1 101 ? 21.869 -10.691 -15.377 1.00 89.50 101 PHE A CA 1
ATOM 803 C C . PHE A 1 101 ? 20.431 -10.831 -14.861 1.00 89.50 101 PHE A C 1
ATOM 805 O O . PHE A 1 101 ? 20.227 -11.283 -13.735 1.00 89.50 101 PHE A O 1
ATOM 812 N N . ILE A 1 102 ? 19.428 -10.526 -15.692 1.00 87.44 102 ILE A N 1
ATOM 813 C CA . ILE A 1 102 ? 18.008 -10.749 -15.378 1.00 87.44 102 ILE A CA 1
ATOM 814 C C . ILE A 1 102 ?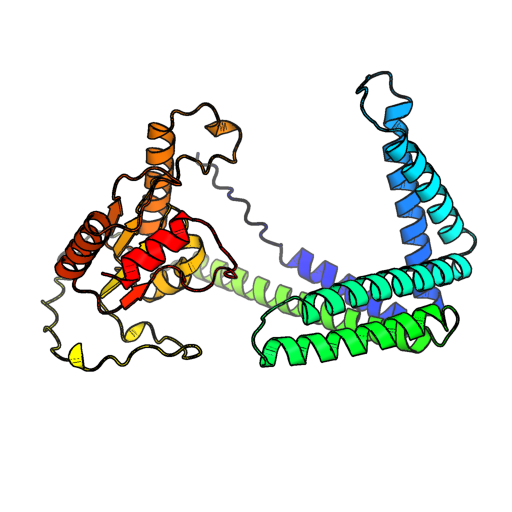 17.748 -12.238 -15.120 1.00 87.44 102 ILE A C 1
ATOM 816 O O . ILE A 1 102 ? 17.102 -12.576 -14.129 1.00 87.44 102 ILE A O 1
ATOM 820 N N . GLY A 1 103 ? 18.287 -13.127 -15.958 1.00 87.12 103 GLY A N 1
ATOM 821 C CA . GLY A 1 103 ? 18.203 -14.574 -15.762 1.00 87.12 103 GLY A CA 1
ATOM 822 C C . GLY A 1 103 ? 18.757 -15.009 -14.402 1.00 87.12 103 GLY A C 1
ATOM 823 O O . GLY A 1 103 ? 18.064 -15.692 -13.650 1.00 87.12 103 GLY A O 1
ATOM 824 N N . LEU A 1 104 ? 19.958 -14.550 -14.037 1.00 92.62 104 LEU A N 1
ATOM 825 C CA . LEU A 1 104 ? 20.580 -14.844 -12.739 1.00 92.62 104 LEU A CA 1
ATOM 826 C C . LEU A 1 104 ? 19.761 -14.304 -11.558 1.00 92.62 104 LEU A C 1
ATOM 828 O O . LEU A 1 104 ? 19.553 -15.023 -10.581 1.00 92.62 104 LEU A O 1
ATOM 832 N N . LEU A 1 105 ? 19.256 -13.069 -11.639 1.00 90.50 105 LEU A N 1
ATOM 833 C CA . LEU A 1 105 ? 18.408 -12.487 -10.593 1.00 90.50 105 LEU A CA 1
ATOM 834 C C . LEU A 1 105 ? 17.124 -13.293 -10.383 1.00 90.50 105 LEU A C 1
ATOM 836 O O . LEU A 1 105 ? 16.748 -13.571 -9.243 1.00 90.50 105 LEU A O 1
ATOM 840 N N . LEU A 1 106 ? 16.460 -13.685 -11.473 1.00 88.81 106 LEU A N 1
ATOM 841 C CA . LEU A 1 106 ? 15.253 -14.507 -11.415 1.00 88.81 106 LEU A CA 1
ATOM 842 C C . LEU A 1 106 ? 15.546 -15.901 -10.857 1.00 88.81 106 LEU A C 1
ATOM 844 O O . LEU A 1 106 ? 14.740 -16.425 -10.092 1.00 88.81 106 LEU A O 1
ATOM 848 N N . PHE A 1 107 ? 16.707 -16.471 -11.177 1.00 92.88 107 PHE A N 1
ATOM 849 C CA . PHE A 1 107 ? 17.142 -17.750 -10.631 1.00 92.88 107 PHE A CA 1
ATOM 850 C C . PHE A 1 107 ? 17.334 -17.683 -9.109 1.00 92.88 107 PHE A C 1
ATOM 852 O O . PHE A 1 107 ? 16.743 -18.478 -8.379 1.00 92.88 107 PHE A O 1
ATOM 859 N N . PHE A 1 108 ? 18.081 -16.692 -8.605 1.00 93.06 108 PHE A N 1
ATOM 860 C CA . PHE A 1 108 ? 18.251 -16.498 -7.159 1.00 93.06 108 PHE A CA 1
ATOM 861 C C . PHE A 1 108 ? 16.927 -16.211 -6.453 1.00 93.06 108 PHE A C 1
ATOM 863 O O . PHE A 1 108 ? 16.663 -16.768 -5.388 1.00 93.06 108 PHE A O 1
ATOM 870 N N . ARG A 1 109 ? 16.065 -15.389 -7.060 1.00 91.75 109 ARG A N 1
ATOM 871 C CA . ARG A 1 109 ? 14.721 -15.137 -6.541 1.00 91.75 109 ARG A CA 1
ATOM 872 C C . ARG A 1 109 ? 13.916 -16.432 -6.425 1.00 91.75 109 ARG A C 1
ATOM 874 O O . ARG A 1 109 ? 13.310 -16.664 -5.384 1.00 91.75 109 ARG A O 1
ATOM 881 N N . ALA A 1 110 ? 13.934 -17.277 -7.453 1.00 91.31 110 ALA A N 1
ATOM 882 C CA . ALA A 1 110 ? 13.214 -18.544 -7.439 1.00 91.31 110 ALA A CA 1
ATOM 883 C C . ALA A 1 110 ? 13.770 -19.522 -6.387 1.00 91.31 110 ALA A C 1
ATOM 885 O O . ALA A 1 110 ? 12.995 -20.238 -5.760 1.00 91.31 110 ALA A O 1
ATOM 886 N N . ILE A 1 111 ? 15.086 -19.511 -6.130 1.00 92.62 111 ILE A N 1
ATOM 887 C CA . ILE A 1 111 ? 15.691 -20.269 -5.022 1.00 92.62 111 ILE A CA 1
ATOM 888 C C . ILE A 1 111 ? 15.170 -19.770 -3.670 1.00 92.62 111 ILE A C 1
ATOM 890 O O . ILE A 1 111 ? 14.785 -20.584 -2.836 1.00 92.62 111 ILE A O 1
ATOM 894 N N . ILE A 1 112 ? 15.122 -18.454 -3.442 1.00 90.25 112 ILE A N 1
ATOM 895 C CA . ILE A 1 112 ? 14.592 -17.893 -2.188 1.00 90.25 112 ILE A CA 1
ATOM 896 C C . ILE A 1 112 ? 13.114 -18.268 -2.015 1.00 90.25 112 ILE A C 1
ATOM 898 O O . ILE A 1 112 ? 12.713 -18.704 -0.940 1.00 90.25 112 ILE A O 1
ATOM 902 N N . GLU A 1 113 ? 12.303 -18.159 -3.071 1.00 88.38 113 GLU A N 1
ATOM 903 C CA . GLU A 1 113 ? 10.890 -18.560 -3.038 1.00 88.38 113 GLU A CA 1
ATOM 904 C C . GLU A 1 113 ? 10.717 -20.068 -2.776 1.00 88.38 113 GLU A C 1
ATOM 906 O O . GLU A 1 113 ? 9.785 -20.465 -2.074 1.00 88.38 113 GLU A O 1
ATOM 911 N N . LEU A 1 114 ? 11.634 -20.908 -3.269 1.00 91.00 114 LEU A N 1
ATOM 912 C CA . LEU A 1 114 ? 11.672 -22.336 -2.954 1.00 91.00 114 LEU A CA 1
ATOM 913 C C . LEU A 1 114 ? 11.999 -22.590 -1.476 1.00 91.00 114 LEU A C 1
ATOM 915 O O . LEU A 1 114 ? 11.348 -23.424 -0.852 1.00 91.00 114 LEU A O 1
ATOM 919 N N . VAL A 1 115 ? 12.970 -21.869 -0.907 1.00 90.00 115 VAL A N 1
ATOM 920 C CA . VAL A 1 115 ? 13.302 -21.956 0.527 1.00 90.00 115 VAL A CA 1
ATOM 921 C C . VAL A 1 115 ? 12.092 -21.558 1.371 1.00 90.00 115 VAL A C 1
ATOM 923 O O . VAL A 1 115 ? 11.687 -22.317 2.248 1.00 90.00 115 VAL A O 1
ATOM 926 N N . ILE A 1 116 ? 11.433 -20.443 1.035 1.00 86.75 116 ILE A N 1
ATOM 927 C CA . ILE A 1 116 ? 10.200 -19.997 1.704 1.00 86.75 116 ILE A CA 1
ATOM 928 C C . ILE A 1 116 ? 9.113 -21.071 1.615 1.00 86.75 116 ILE A C 1
ATOM 930 O O . ILE A 1 116 ? 8.433 -21.345 2.601 1.00 86.75 116 ILE A O 1
ATOM 934 N N . LEU A 1 117 ? 8.936 -21.704 0.455 1.00 88.75 117 LEU A N 1
ATOM 935 C CA . LEU A 1 117 ? 7.950 -22.770 0.284 1.00 88.75 117 LEU A CA 1
ATOM 936 C C . LEU A 1 117 ? 8.221 -23.972 1.206 1.00 88.75 117 LEU A C 1
ATOM 938 O O . LEU A 1 117 ? 7.266 -24.568 1.700 1.00 88.75 117 LEU A O 1
ATOM 942 N N . VAL A 1 118 ? 9.491 -24.327 1.422 1.00 87.12 118 VAL A N 1
ATOM 943 C CA . VAL A 1 118 ? 9.897 -25.449 2.285 1.00 87.12 118 VAL A CA 1
ATOM 944 C C . VAL A 1 118 ? 9.773 -25.096 3.768 1.00 87.12 118 VAL A C 1
ATOM 946 O O . VAL A 1 118 ? 9.339 -25.933 4.557 1.00 87.12 118 VAL A O 1
ATOM 949 N N . GLU A 1 119 ? 10.136 -23.873 4.152 1.00 84.62 119 GLU A N 1
ATOM 950 C CA . GLU A 1 119 ? 10.170 -23.442 5.555 1.00 84.62 119 GLU A CA 1
ATOM 951 C C . GLU A 1 119 ? 8.809 -22.966 6.084 1.00 84.62 119 GLU A C 1
ATOM 953 O O . GLU A 1 119 ? 8.574 -22.978 7.291 1.00 84.62 119 GLU A O 1
ATOM 958 N N . SER A 1 120 ? 7.889 -22.556 5.207 1.00 75.69 120 SER A N 1
ATOM 959 C CA . SER A 1 120 ? 6.608 -21.980 5.627 1.00 75.69 120 SER A CA 1
ATOM 960 C C . SER A 1 120 ? 5.502 -23.026 5.828 1.00 75.69 120 SER A C 1
ATOM 962 O O . SER A 1 120 ? 5.173 -23.829 4.949 1.00 75.69 120 SER A O 1
ATOM 964 N N . HIS A 1 121 ? 4.823 -22.959 6.977 1.00 77.19 121 HIS A N 1
ATOM 965 C CA . HIS A 1 121 ? 3.625 -23.754 7.284 1.00 77.19 121 HIS A CA 1
ATOM 966 C C . HIS A 1 121 ? 2.348 -23.170 6.641 1.00 77.19 121 HIS A C 1
ATOM 968 O O . HIS A 1 121 ? 1.310 -23.027 7.286 1.00 77.19 121 HIS A O 1
ATOM 974 N N . MET A 1 122 ? 2.414 -22.817 5.355 1.00 72.50 122 MET A N 1
ATOM 975 C CA . MET A 1 122 ? 1.296 -22.207 4.631 1.00 72.50 122 MET A CA 1
ATOM 976 C C . MET A 1 122 ? 0.158 -23.193 4.318 1.00 72.50 122 MET A C 1
ATOM 978 O O . MET A 1 122 ? 0.343 -24.405 4.214 1.00 72.50 122 MET A O 1
ATOM 982 N N . ARG A 1 123 ? -1.050 -22.662 4.066 1.00 73.00 123 ARG A N 1
ATOM 983 C CA . ARG A 1 123 ? -2.197 -23.452 3.575 1.00 73.00 123 ARG A CA 1
ATOM 984 C C . ARG A 1 123 ? -1.853 -24.172 2.261 1.00 73.00 123 ARG A C 1
ATOM 986 O O . ARG A 1 123 ? -1.345 -23.554 1.324 1.00 73.00 123 ARG A O 1
ATOM 993 N N . VAL A 1 124 ? -2.277 -25.433 2.132 1.00 73.81 124 VAL A N 1
ATOM 994 C CA . VAL A 1 124 ? -1.976 -26.329 0.989 1.00 73.81 124 VAL A CA 1
ATOM 995 C C . VAL A 1 124 ? -2.274 -25.705 -0.385 1.00 73.81 124 VAL A C 1
ATOM 997 O O . VAL A 1 124 ? -1.507 -25.881 -1.331 1.00 73.81 124 VAL A O 1
ATOM 1000 N N . GLN A 1 125 ? -3.367 -24.947 -0.527 1.00 72.62 125 GLN A N 1
ATOM 1001 C CA . GLN A 1 125 ? -3.712 -24.295 -1.800 1.00 72.62 125 GLN A CA 1
ATOM 1002 C C . GLN A 1 125 ? -2.699 -23.210 -2.203 1.00 72.62 125 GLN A C 1
ATOM 1004 O O . GLN A 1 125 ? -2.358 -23.095 -3.381 1.00 72.62 125 GLN A O 1
ATOM 1009 N N . HIS A 1 126 ? -2.204 -22.432 -1.238 1.00 74.69 126 HIS A N 1
ATOM 1010 C CA . HIS A 1 126 ? -1.203 -21.393 -1.479 1.00 74.69 126 HIS A CA 1
ATOM 1011 C C . HIS A 1 126 ? 0.160 -22.019 -1.780 1.00 74.69 126 HIS A C 1
ATOM 1013 O O . HIS A 1 126 ? 0.807 -21.608 -2.739 1.00 74.69 126 HIS A O 1
ATOM 1019 N N . GLN A 1 127 ? 0.528 -23.088 -1.063 1.00 81.56 127 GLN A N 1
ATOM 1020 C CA . GLN A 1 127 ? 1.746 -23.859 -1.337 1.00 81.56 127 GLN A CA 1
ATOM 1021 C C . GLN A 1 127 ? 1.772 -24.411 -2.769 1.00 81.56 127 GLN A C 1
ATOM 1023 O O . GLN A 1 127 ? 2.767 -24.256 -3.470 1.00 81.56 127 GLN A O 1
ATOM 1028 N N . ARG A 1 128 ? 0.665 -24.992 -3.256 1.00 84.00 128 ARG A N 1
ATOM 1029 C CA . ARG A 1 128 ? 0.580 -25.502 -4.638 1.00 84.00 128 ARG A CA 1
ATOM 1030 C C . ARG A 1 128 ? 0.734 -24.399 -5.683 1.00 84.00 128 ARG A C 1
ATOM 1032 O O . ARG A 1 128 ? 1.439 -24.592 -6.668 1.00 84.00 128 ARG A O 1
ATOM 1039 N N . ARG A 1 129 ? 0.085 -23.248 -5.479 1.00 82.19 129 ARG A N 1
ATOM 1040 C CA . ARG A 1 129 ? 0.212 -22.098 -6.391 1.00 82.19 129 ARG A CA 1
ATOM 1041 C C . ARG A 1 129 ? 1.637 -21.553 -6.409 1.00 82.19 129 ARG A C 1
ATOM 1043 O O . ARG A 1 129 ? 2.147 -21.263 -7.487 1.00 82.19 129 ARG A O 1
ATOM 1050 N N . LEU A 1 130 ? 2.267 -21.439 -5.241 1.00 84.94 130 LEU A N 1
ATOM 1051 C CA . LEU A 1 130 ? 3.646 -20.976 -5.127 1.00 84.94 130 LEU A CA 1
ATOM 1052 C C . LEU A 1 130 ? 4.616 -21.956 -5.797 1.00 84.94 130 LEU A C 1
ATOM 1054 O O . LEU A 1 130 ? 5.454 -21.523 -6.575 1.00 84.94 130 LEU A O 1
ATOM 1058 N N . LEU A 1 131 ? 4.448 -23.267 -5.595 1.00 90.19 131 LEU A N 1
ATOM 1059 C CA . LEU A 1 131 ? 5.269 -24.292 -6.246 1.00 90.19 131 LEU A CA 1
ATOM 1060 C C . LEU A 1 131 ? 5.216 -24.197 -7.775 1.00 90.19 131 LEU A C 1
ATOM 1062 O O . LEU A 1 131 ? 6.254 -24.228 -8.431 1.00 90.19 131 LEU A O 1
ATOM 1066 N N . VAL A 1 132 ? 4.016 -24.057 -8.347 1.00 91.19 132 VAL A N 1
ATOM 1067 C CA . VAL A 1 132 ? 3.853 -23.890 -9.799 1.00 91.19 132 VAL A CA 1
ATOM 1068 C C . VAL A 1 132 ? 4.597 -22.645 -10.281 1.00 91.19 132 VAL A C 1
ATOM 1070 O O . VAL A 1 132 ? 5.315 -22.715 -11.276 1.00 91.19 132 VAL A O 1
ATOM 1073 N N . TRP A 1 133 ? 4.487 -21.528 -9.557 1.00 89.69 133 TRP A N 1
ATOM 1074 C CA . TRP A 1 133 ? 5.206 -20.305 -9.910 1.00 89.69 133 TRP A CA 1
ATOM 1075 C C . TRP A 1 133 ? 6.723 -20.435 -9.806 1.00 89.69 133 TRP A C 1
ATOM 1077 O O . TRP A 1 133 ? 7.421 -19.986 -10.711 1.00 89.69 133 TRP A O 1
ATOM 1087 N N . VAL A 1 134 ? 7.235 -21.090 -8.764 1.00 91.38 134 VAL A N 1
ATOM 1088 C CA . VAL A 1 134 ? 8.671 -21.352 -8.601 1.00 91.38 134 VAL A CA 1
ATOM 1089 C C . VAL A 1 134 ? 9.204 -22.189 -9.763 1.00 91.38 134 VAL A C 1
ATOM 1091 O O . VAL A 1 134 ? 10.238 -21.848 -10.331 1.00 91.38 134 VAL A O 1
ATOM 1094 N N . ILE A 1 135 ? 8.484 -23.240 -10.172 1.00 93.00 135 ILE A N 1
ATOM 1095 C CA . ILE A 1 135 ? 8.878 -24.080 -11.313 1.00 93.00 135 ILE A CA 1
ATOM 1096 C C . ILE A 1 135 ? 8.920 -23.254 -12.601 1.00 93.00 135 ILE A C 1
ATOM 1098 O O . ILE A 1 135 ? 9.914 -23.306 -13.323 1.00 93.00 135 ILE A O 1
ATOM 1102 N N . ILE A 1 136 ? 7.875 -22.466 -12.877 1.00 91.50 136 ILE A N 1
ATOM 1103 C CA . ILE A 1 136 ? 7.829 -21.597 -14.061 1.00 91.50 136 ILE A CA 1
ATOM 1104 C C . ILE A 1 136 ? 9.016 -20.623 -14.057 1.00 91.50 136 ILE A C 1
ATOM 1106 O O . ILE A 1 136 ? 9.711 -20.503 -15.065 1.00 91.50 136 ILE A O 1
ATOM 1110 N N . SER A 1 137 ? 9.291 -19.975 -12.922 1.00 89.44 137 SER A N 1
ATOM 1111 C CA . SER A 1 137 ? 10.396 -19.023 -12.770 1.00 89.44 137 SER A CA 1
ATOM 1112 C C . SER A 1 137 ? 11.772 -19.679 -12.916 1.00 89.44 137 SER A C 1
ATOM 1114 O O . SER A 1 137 ? 12.657 -19.101 -13.547 1.00 89.44 137 SER A O 1
ATOM 1116 N N . LEU A 1 138 ? 11.973 -20.892 -12.390 1.00 92.88 138 LEU A N 1
ATOM 1117 C CA . LEU A 1 138 ? 13.220 -21.651 -12.558 1.00 92.88 138 LEU A CA 1
ATOM 1118 C C . LEU A 1 138 ? 13.453 -22.046 -14.016 1.00 92.88 138 LEU A C 1
ATOM 1120 O O . LEU A 1 138 ? 14.546 -21.844 -14.538 1.00 92.88 138 LEU A O 1
ATOM 1124 N N . VAL A 1 139 ? 12.427 -22.565 -14.692 1.00 91.62 139 VAL A N 1
ATOM 1125 C CA . VAL A 1 139 ? 12.519 -22.927 -16.113 1.00 91.62 139 VAL A CA 1
ATOM 1126 C C . VAL A 1 139 ? 12.821 -21.690 -16.957 1.00 91.62 139 VAL A C 1
ATOM 1128 O O . VAL A 1 139 ? 13.718 -21.719 -17.798 1.00 91.62 139 VAL A O 1
ATOM 1131 N N . PHE A 1 140 ? 12.113 -20.589 -16.706 1.00 88.19 140 PHE A N 1
ATOM 1132 C CA . PHE A 1 140 ? 12.301 -19.347 -17.445 1.00 88.19 140 PHE A CA 1
ATOM 1133 C C . PHE A 1 140 ? 13.681 -18.720 -17.196 1.00 88.19 140 PHE A C 1
ATOM 1135 O O . PHE A 1 140 ? 14.363 -18.337 -18.143 1.00 88.19 140 PHE A O 1
ATOM 1142 N N . SER A 1 141 ? 14.133 -18.659 -15.942 1.00 90.44 141 SER A N 1
ATOM 1143 C CA . SER A 1 141 ? 15.461 -18.129 -15.606 1.00 90.44 141 SER A CA 1
ATOM 1144 C C . SER A 1 141 ? 16.591 -18.972 -16.197 1.00 90.44 141 SER A C 1
ATOM 1146 O O . SER A 1 141 ? 17.517 -18.414 -16.785 1.00 90.44 141 SER A O 1
ATOM 1148 N N . LEU A 1 142 ? 16.491 -20.303 -16.131 1.00 91.81 142 LEU A N 1
ATOM 1149 C CA . LEU A 1 142 ? 17.466 -21.200 -16.747 1.00 91.81 142 LEU A CA 1
ATOM 1150 C C . LEU A 1 142 ? 17.484 -21.050 -18.273 1.00 91.81 142 LEU A C 1
ATOM 1152 O O . LEU A 1 142 ? 18.558 -21.038 -18.869 1.00 91.81 142 LEU A O 1
ATOM 1156 N N . TYR A 1 143 ? 16.319 -20.870 -18.902 1.00 87.75 143 TYR A N 1
ATOM 1157 C CA . TYR A 1 143 ? 16.235 -20.578 -20.331 1.00 87.75 143 TYR A CA 1
ATOM 1158 C C . TYR A 1 143 ? 17.012 -19.306 -20.699 1.00 87.75 143 TYR A C 1
ATOM 1160 O O . TYR A 1 143 ? 17.814 -19.355 -21.631 1.00 87.75 143 TYR A O 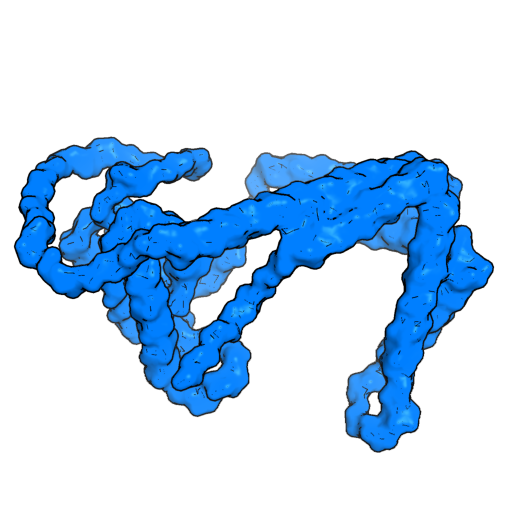1
ATOM 1168 N N . LEU A 1 144 ? 16.843 -18.211 -19.946 1.00 86.88 144 LEU A N 1
ATOM 1169 C CA . LEU A 1 144 ? 17.569 -16.954 -20.177 1.00 86.88 144 LEU A CA 1
ATOM 1170 C C . LEU A 1 144 ? 19.084 -17.091 -19.959 1.00 86.88 144 LEU A C 1
ATOM 1172 O O . LEU A 1 144 ? 19.862 -16.514 -20.713 1.00 86.88 144 LEU A O 1
ATOM 1176 N N . ILE A 1 145 ? 19.512 -17.858 -18.950 1.00 89.38 145 ILE A N 1
ATOM 1177 C CA . ILE A 1 145 ? 20.936 -18.066 -18.634 1.00 89.38 145 ILE A CA 1
ATOM 1178 C C . ILE A 1 145 ? 21.628 -18.933 -19.690 1.00 89.38 145 ILE A C 1
ATOM 1180 O O . ILE A 1 145 ? 22.770 -18.659 -20.053 1.00 89.38 145 ILE A O 1
ATOM 1184 N N . LEU A 1 146 ? 20.963 -19.992 -20.159 1.00 87.62 146 LEU A N 1
ATOM 1185 C CA . LEU A 1 146 ? 21.529 -20.921 -21.142 1.00 87.62 146 LEU A CA 1
ATOM 1186 C C . LEU A 1 146 ? 21.428 -20.392 -22.573 1.00 87.62 146 LEU A C 1
ATOM 1188 O O . LEU A 1 146 ? 22.250 -20.748 -23.413 1.00 87.62 146 LEU A O 1
ATOM 1192 N N . ASN A 1 147 ? 20.442 -19.536 -22.845 1.00 82.25 147 ASN A N 1
ATOM 1193 C CA . ASN A 1 147 ? 20.207 -18.952 -24.160 1.00 82.25 147 ASN A CA 1
ATOM 1194 C C . ASN A 1 147 ? 20.168 -17.416 -24.091 1.00 82.25 147 ASN A C 1
ATOM 1196 O O . ASN A 1 147 ? 19.183 -16.819 -24.532 1.00 82.25 147 ASN A O 1
ATOM 1200 N N . PRO A 1 148 ? 21.232 -16.745 -23.608 1.00 72.44 148 PRO A N 1
ATOM 1201 C CA . PRO A 1 148 ? 21.271 -15.282 -23.574 1.00 72.44 148 PRO A CA 1
ATOM 1202 C C . PRO A 1 148 ? 21.267 -14.677 -24.990 1.00 72.44 148 PRO A C 1
ATOM 1204 O O . PRO A 1 148 ? 20.971 -13.498 -25.148 1.00 72.44 148 PRO A O 1
ATOM 1207 N N . PHE A 1 149 ? 21.545 -15.508 -26.006 1.00 70.25 149 PHE A N 1
ATOM 1208 C CA . PHE A 1 149 ? 21.523 -15.200 -27.440 1.00 70.25 149 PHE A CA 1
ATOM 1209 C C . PHE A 1 149 ? 20.383 -15.917 -28.203 1.00 70.25 149 PHE A C 1
ATOM 1211 O O . PHE A 1 149 ? 20.395 -15.941 -29.432 1.00 70.25 149 PHE A O 1
ATOM 1218 N N . GLY A 1 150 ? 19.455 -16.587 -27.500 1.00 65.12 150 GLY A N 1
ATOM 1219 C CA . GLY A 1 150 ? 18.353 -17.360 -28.102 1.00 65.12 150 GLY A CA 1
ATOM 1220 C C . GLY A 1 150 ? 17.276 -16.478 -28.740 1.00 65.12 150 GLY A C 1
ATOM 1221 O O . GLY A 1 150 ? 17.458 -15.272 -28.829 1.00 65.12 150 GLY A O 1
ATOM 1222 N N . GLU A 1 151 ? 16.143 -17.053 -29.175 1.00 62.81 151 GLU A N 1
ATOM 1223 C CA . GLU A 1 151 ? 15.039 -16.345 -29.863 1.00 62.81 151 GLU A CA 1
ATOM 1224 C C . GLU A 1 151 ? 14.345 -15.268 -28.988 1.00 62.81 151 GLU A C 1
ATOM 1226 O O . GLU A 1 151 ? 13.175 -15.374 -28.610 1.00 62.81 151 GLU A O 1
ATOM 1231 N N . ILE A 1 152 ? 15.060 -14.180 -28.691 1.00 65.44 152 ILE A N 1
ATOM 1232 C CA . ILE A 1 152 ? 14.611 -12.976 -27.982 1.00 65.44 152 ILE A CA 1
ATOM 1233 C C . ILE A 1 152 ? 13.391 -12.370 -28.695 1.00 65.44 152 ILE A C 1
ATOM 1235 O O . ILE A 1 152 ? 12.505 -11.813 -28.053 1.00 65.44 152 ILE A O 1
ATOM 1239 N N . HIS A 1 153 ? 13.263 -12.599 -30.002 1.00 70.31 153 HIS A N 1
ATOM 1240 C CA . HIS A 1 153 ? 12.162 -12.123 -30.833 1.00 70.31 153 HIS A CA 1
ATOM 1241 C C . HIS A 1 153 ? 10.771 -12.595 -30.397 1.00 70.31 153 HIS A C 1
ATOM 1243 O O . HIS A 1 153 ? 9.799 -11.858 -30.581 1.00 70.31 153 HIS A O 1
ATOM 1249 N N . PHE A 1 154 ? 10.636 -13.797 -29.826 1.00 69.19 154 PHE A N 1
ATOM 1250 C CA . PHE A 1 154 ? 9.338 -14.259 -29.323 1.00 69.19 154 PHE A CA 1
ATOM 1251 C C . PHE A 1 154 ? 8.935 -13.506 -28.048 1.00 69.19 154 PHE A C 1
ATOM 1253 O O . PHE A 1 154 ? 7.796 -13.043 -27.915 1.00 69.19 154 PHE A O 1
ATOM 1260 N N . LEU A 1 155 ? 9.889 -13.325 -27.132 1.00 70.62 155 LEU A N 1
ATOM 1261 C CA . LEU A 1 155 ? 9.695 -12.563 -25.900 1.00 70.62 155 LEU A CA 1
ATOM 1262 C C . LEU A 1 155 ? 9.435 -11.085 -26.202 1.00 70.62 155 LEU A C 1
ATOM 1264 O O . LEU A 1 155 ? 8.465 -10.535 -25.691 1.00 70.62 155 LEU A O 1
ATOM 1268 N N . GLU A 1 156 ? 10.216 -10.471 -27.094 1.00 77.00 156 GLU A N 1
ATOM 1269 C CA . GLU A 1 156 ? 10.032 -9.087 -27.552 1.00 77.00 156 GLU A CA 1
ATOM 1270 C C . GLU A 1 156 ? 8.617 -8.858 -28.081 1.00 77.00 156 GLU A C 1
ATOM 1272 O O . GLU A 1 156 ? 7.921 -7.956 -27.619 1.00 77.00 156 GLU A O 1
ATOM 1277 N N . LYS A 1 157 ? 8.135 -9.713 -28.991 1.00 79.56 157 LYS A N 1
ATOM 1278 C CA . LYS A 1 157 ? 6.774 -9.582 -29.534 1.00 79.56 157 LYS A CA 1
ATOM 1279 C C . LYS A 1 157 ? 5.705 -9.744 -28.460 1.00 79.56 157 LYS A C 1
ATOM 1281 O O . LYS A 1 157 ? 4.717 -9.012 -28.479 1.00 79.56 157 LYS A O 1
ATOM 1286 N N . THR A 1 158 ? 5.910 -10.655 -27.512 1.00 77.94 158 THR A N 1
ATOM 1287 C CA . THR A 1 158 ? 4.995 -10.854 -26.381 1.00 77.94 158 THR A CA 1
ATOM 1288 C C . THR A 1 158 ? 4.955 -9.616 -25.478 1.00 77.94 158 THR A C 1
ATOM 1290 O O . THR A 1 158 ? 3.870 -9.142 -25.136 1.00 77.94 158 THR A O 1
ATOM 1293 N N . PHE A 1 159 ? 6.114 -9.026 -25.163 1.00 81.38 159 PHE A N 1
ATOM 1294 C CA . PHE A 1 159 ? 6.205 -7.752 -24.443 1.00 81.38 159 PHE A CA 1
ATOM 1295 C C . PHE A 1 159 ? 5.556 -6.601 -25.220 1.00 81.38 159 PHE A C 1
ATOM 1297 O O . PHE A 1 159 ? 4.865 -5.781 -24.618 1.00 81.38 159 PHE A O 1
ATOM 1304 N N . GLY A 1 160 ? 5.711 -6.566 -26.546 1.00 85.38 160 GLY A N 1
ATOM 1305 C CA . GLY A 1 160 ? 5.055 -5.592 -27.418 1.00 85.38 160 GLY A CA 1
ATOM 1306 C C . GLY A 1 160 ? 3.528 -5.669 -27.338 1.00 85.38 160 GLY A C 1
ATOM 1307 O O . GLY A 1 160 ? 2.870 -4.657 -27.098 1.00 85.38 160 GLY A O 1
ATOM 1308 N N . VAL A 1 161 ? 2.957 -6.874 -27.444 1.00 88.75 161 VAL A N 1
ATOM 1309 C CA . VAL A 1 161 ? 1.507 -7.106 -27.285 1.00 88.75 161 VAL A CA 1
ATOM 1310 C C . VAL A 1 161 ? 1.033 -6.707 -25.886 1.00 88.75 161 VAL A C 1
ATOM 1312 O O . VAL A 1 161 ? 0.023 -6.016 -25.749 1.00 88.75 161 VAL A O 1
ATOM 1315 N N . TYR A 1 162 ? 1.771 -7.089 -24.844 1.00 85.81 162 TYR A N 1
ATOM 1316 C CA . TYR A 1 162 ? 1.441 -6.726 -23.468 1.00 85.81 162 TYR A CA 1
ATOM 1317 C C . TYR A 1 162 ? 1.444 -5.205 -23.247 1.00 85.81 162 TYR A C 1
ATOM 1319 O O . TYR A 1 162 ? 0.503 -4.664 -22.664 1.00 85.81 162 TYR A O 1
ATOM 1327 N N . ALA A 1 163 ? 2.451 -4.496 -23.766 1.00 86.00 163 ALA A N 1
ATOM 1328 C CA . ALA A 1 163 ? 2.532 -3.039 -23.697 1.00 86.00 163 ALA A CA 1
ATOM 1329 C C . ALA A 1 163 ? 1.357 -2.358 -24.420 1.00 86.00 163 ALA A C 1
ATOM 1331 O O . ALA A 1 163 ? 0.803 -1.392 -23.893 1.00 86.00 163 ALA A O 1
ATOM 1332 N N . ILE A 1 164 ? 0.916 -2.897 -25.565 1.00 91.50 164 ILE A N 1
ATOM 1333 C CA . ILE A 1 164 ? -0.289 -2.422 -26.265 1.00 91.50 164 ILE A CA 1
ATOM 1334 C C . ILE A 1 164 ? -1.528 -2.594 -25.379 1.00 91.50 164 ILE A C 1
ATOM 1336 O O . ILE A 1 164 ? -2.267 -1.630 -25.186 1.00 91.50 164 ILE A O 1
ATOM 1340 N N . ILE A 1 165 ? -1.743 -3.780 -24.800 1.00 91.25 165 ILE A N 1
ATOM 1341 C CA . ILE A 1 165 ? -2.900 -4.056 -23.928 1.00 91.25 165 ILE A CA 1
ATOM 1342 C C . ILE A 1 165 ? -2.912 -3.108 -22.723 1.00 91.25 165 ILE A C 1
ATOM 1344 O O . ILE A 1 165 ? -3.935 -2.489 -22.426 1.00 91.25 165 ILE A O 1
ATOM 1348 N N . LEU A 1 166 ? -1.772 -2.947 -22.046 1.00 84.44 166 LEU A N 1
ATOM 1349 C CA . LEU A 1 166 ? -1.641 -2.003 -20.936 1.00 84.44 166 LEU A CA 1
ATOM 1350 C C . LEU A 1 166 ? -1.915 -0.559 -21.370 1.00 84.44 166 LEU A C 1
ATOM 1352 O O . LEU A 1 166 ? -2.580 0.188 -20.653 1.00 84.44 166 LEU A O 1
ATOM 1356 N N . GLY A 1 167 ? -1.409 -0.162 -22.537 1.00 88.69 167 GLY A N 1
ATOM 1357 C CA . GLY A 1 167 ? -1.633 1.164 -23.096 1.00 88.69 167 GLY A CA 1
ATOM 1358 C C . GLY A 1 167 ? -3.112 1.444 -23.362 1.00 88.69 167 GLY A C 1
ATOM 1359 O O . GLY A 1 167 ? -3.627 2.478 -22.933 1.00 88.69 167 GLY A O 1
ATOM 1360 N N . LEU A 1 168 ? -3.817 0.490 -23.974 1.00 93.06 168 LEU A N 1
ATOM 1361 C CA . LEU A 1 168 ? -5.262 0.563 -24.204 1.00 93.06 168 LEU A CA 1
ATOM 1362 C C . LEU A 1 168 ? -6.046 0.647 -22.890 1.00 93.06 168 LEU A C 1
ATOM 1364 O O . LEU A 1 168 ? -6.926 1.496 -22.765 1.00 93.06 168 LEU A O 1
ATOM 1368 N N . ASN A 1 169 ? -5.684 -0.152 -21.882 1.00 84.00 169 ASN A N 1
ATOM 1369 C CA . ASN A 1 169 ? -6.307 -0.086 -20.559 1.00 84.00 169 ASN A CA 1
ATOM 1370 C C . ASN A 1 169 ? -6.142 1.298 -19.911 1.00 84.00 169 ASN A C 1
ATOM 1372 O O . ASN A 1 169 ? -7.100 1.832 -19.356 1.00 84.00 169 ASN A O 1
ATOM 1376 N N . HIS A 1 170 ? -4.964 1.924 -20.006 1.00 85.19 170 HIS A N 1
ATOM 1377 C CA . HIS A 1 170 ? -4.762 3.286 -19.497 1.00 85.19 170 HIS A CA 1
ATOM 1378 C C . HIS A 1 170 ? -5.600 4.333 -20.241 1.00 85.19 170 HIS A C 1
ATOM 1380 O O . HIS A 1 170 ? -6.159 5.225 -19.598 1.00 85.19 170 HIS A O 1
ATOM 1386 N N . ILE A 1 171 ? -5.727 4.216 -21.567 1.00 91.31 171 ILE A N 1
ATOM 1387 C CA . ILE A 1 171 ? -6.589 5.097 -22.369 1.00 91.31 171 ILE A CA 1
ATOM 1388 C C . ILE A 1 171 ? -8.053 4.923 -21.946 1.00 91.31 171 ILE A C 1
ATOM 1390 O O . ILE A 1 171 ? -8.729 5.910 -21.671 1.00 91.31 171 ILE A O 1
ATOM 1394 N N . MET A 1 172 ? -8.527 3.684 -21.803 1.00 87.69 172 MET A N 1
ATOM 1395 C CA . MET A 1 172 ? -9.893 3.399 -21.354 1.00 87.69 172 MET A CA 1
ATOM 1396 C C . MET A 1 172 ? -10.174 3.953 -19.954 1.00 87.69 172 MET A C 1
ATOM 1398 O O . MET A 1 172 ? -11.217 4.567 -19.730 1.00 87.69 172 MET A O 1
ATOM 1402 N N . THR A 1 173 ? -9.250 3.770 -19.009 1.00 83.38 173 THR A N 1
ATOM 1403 C CA . THR A 1 173 ? -9.374 4.317 -17.649 1.00 83.38 173 THR A CA 1
ATOM 1404 C C . THR A 1 173 ? -9.387 5.844 -17.662 1.00 83.38 173 THR A C 1
ATOM 1406 O O . THR A 1 173 ? -10.180 6.451 -16.946 1.00 83.38 173 THR A O 1
ATOM 1409 N N . SER A 1 174 ? -8.577 6.478 -18.516 1.00 89.38 174 SER A N 1
ATOM 1410 C CA . SER A 1 174 ? -8.619 7.929 -18.730 1.00 89.38 174 SER A CA 1
ATOM 1411 C C . SER A 1 174 ? -9.990 8.393 -19.227 1.00 89.38 174 SER A C 1
ATOM 1413 O O . SER A 1 174 ? -10.565 9.323 -18.662 1.00 89.38 174 SER A O 1
ATOM 1415 N N . SER A 1 175 ? -10.556 7.712 -20.230 1.00 87.88 175 SER A N 1
ATOM 1416 C CA . SER A 1 175 ? -11.890 8.024 -20.751 1.00 87.88 175 SER A CA 1
ATOM 1417 C C . SER A 1 175 ? -12.971 7.891 -19.680 1.00 87.88 175 SER A C 1
ATOM 1419 O O . SER A 1 175 ? -13.805 8.782 -19.557 1.00 87.88 175 SER A O 1
ATOM 1421 N N . ARG A 1 176 ? -12.937 6.827 -18.867 1.00 83.06 176 ARG A N 1
ATOM 1422 C CA . ARG A 1 176 ? -13.879 6.638 -17.749 1.00 83.06 176 ARG A CA 1
ATOM 1423 C C . ARG A 1 176 ? -13.781 7.769 -16.730 1.00 83.06 176 ARG A C 1
ATOM 1425 O O . ARG A 1 176 ? -14.804 8.339 -16.370 1.00 83.06 176 ARG A O 1
ATOM 1432 N N . LYS A 1 177 ? -12.559 8.143 -16.341 1.00 79.50 177 LYS A N 1
ATOM 1433 C CA . LYS A 1 177 ? -12.325 9.231 -15.386 1.00 79.50 177 LYS A CA 1
ATOM 1434 C C . LYS A 1 177 ? -12.770 10.594 -15.934 1.00 79.50 177 LYS A C 1
ATOM 1436 O O . LYS A 1 177 ? -13.323 11.393 -15.195 1.00 79.50 177 LYS A O 1
ATOM 1441 N N . ASN A 1 178 ? -12.585 10.852 -17.232 1.00 83.62 178 ASN A N 1
ATOM 1442 C CA . ASN A 1 178 ? -13.114 12.057 -17.885 1.00 83.62 178 ASN A CA 1
ATOM 1443 C C . ASN A 1 178 ? -14.647 12.099 -17.882 1.00 83.62 178 ASN A C 1
ATOM 1445 O O . ASN A 1 178 ? -15.218 13.164 -17.675 1.00 83.62 178 ASN A O 1
ATOM 1449 N N . ILE A 1 179 ? -15.309 10.959 -18.105 1.00 81.81 179 ILE A N 1
ATOM 1450 C CA . ILE A 1 179 ? -16.774 10.872 -18.034 1.00 81.81 179 ILE A CA 1
ATOM 1451 C C . ILE A 1 179 ? -17.243 11.169 -16.608 1.00 81.81 179 ILE A C 1
ATOM 1453 O O . ILE A 1 179 ? -18.143 11.983 -16.432 1.00 81.81 179 ILE A O 1
ATOM 1457 N N . GLU A 1 180 ? -16.603 10.571 -15.605 1.00 74.75 180 GLU A N 1
ATOM 1458 C CA . GLU A 1 180 ? -16.902 10.799 -14.188 1.00 74.75 180 GLU A CA 1
ATOM 1459 C C . GLU A 1 180 ? -16.743 12.275 -13.799 1.00 74.75 180 GLU A C 1
ATOM 1461 O O . GLU A 1 180 ? -17.682 12.865 -13.275 1.00 74.75 180 GLU A O 1
ATOM 1466 N N . ILE A 1 181 ? -15.622 12.911 -14.164 1.00 75.94 181 ILE A N 1
ATOM 1467 C CA . ILE A 1 181 ? -15.407 14.351 -13.944 1.00 75.94 181 ILE A CA 1
ATOM 1468 C C . ILE A 1 181 ? -16.487 15.173 -14.653 1.00 75.94 181 ILE A C 1
ATOM 1470 O O . ILE A 1 181 ? -17.062 16.068 -14.047 1.00 75.94 181 ILE A O 1
ATOM 1474 N N . SER A 1 182 ? -16.823 14.841 -15.904 1.00 78.25 182 SER A N 1
ATOM 1475 C CA . SER A 1 182 ? -17.861 15.563 -16.646 1.00 78.25 182 SER A CA 1
ATOM 1476 C C . SER A 1 182 ? -19.258 15.398 -16.041 1.00 78.25 182 SER A C 1
ATOM 1478 O O . SER A 1 182 ? -20.077 16.304 -16.150 1.00 78.25 182 SER A O 1
ATOM 1480 N N . ASN A 1 183 ? -19.543 14.257 -15.408 1.00 72.81 183 ASN A N 1
ATOM 1481 C CA . ASN A 1 183 ? -20.810 14.009 -14.729 1.00 72.81 183 ASN A CA 1
ATOM 1482 C C . ASN A 1 183 ? -20.878 14.792 -13.417 1.00 72.81 183 ASN A C 1
ATOM 1484 O O . ASN A 1 183 ? -21.883 15.446 -13.178 1.00 72.81 183 ASN A O 1
ATOM 1488 N N . VAL A 1 184 ? -19.794 14.817 -12.638 1.00 69.06 184 VAL A N 1
ATOM 1489 C CA . VAL A 1 184 ? -19.689 15.637 -11.420 1.00 69.06 184 VAL A CA 1
ATOM 1490 C C . VAL A 1 184 ? -19.777 17.131 -11.751 1.00 69.06 184 VAL A C 1
ATOM 1492 O O . VAL A 1 184 ? -20.465 17.882 -11.068 1.00 69.06 184 VAL A O 1
ATOM 1495 N N . GLU A 1 185 ? -19.125 17.591 -12.822 1.00 71.75 185 GLU A N 1
ATOM 1496 C CA . GLU A 1 185 ? -19.248 18.975 -13.297 1.00 71.75 185 GLU A CA 1
ATOM 1497 C C . GLU A 1 185 ? -20.674 19.298 -13.752 1.00 71.75 185 GLU A C 1
ATOM 1499 O O . GLU A 1 185 ? -21.169 20.385 -13.459 1.00 71.75 185 GLU A O 1
ATOM 1504 N N . LYS A 1 186 ? -21.355 18.360 -14.424 1.00 68.81 186 LYS A N 1
ATOM 1505 C CA . LYS A 1 186 ? -22.764 18.510 -14.808 1.00 68.81 186 LYS A CA 1
ATOM 1506 C C . LYS A 1 186 ? -23.700 18.523 -13.606 1.00 68.81 186 LYS A C 1
ATOM 1508 O O . LYS A 1 186 ? -24.588 19.358 -13.609 1.00 68.81 186 LYS A O 1
ATOM 1513 N N . GLU A 1 187 ? -23.497 17.673 -12.601 1.00 57.97 187 GLU A N 1
ATOM 1514 C CA . GLU A 1 187 ? -24.266 17.676 -11.344 1.00 57.97 187 GLU A CA 1
ATOM 1515 C C . GLU A 1 187 ? -24.056 18.983 -10.565 1.00 57.97 187 GLU A C 1
ATOM 1517 O O . GLU A 1 187 ? -25.010 19.591 -10.083 1.00 57.97 187 GLU A O 1
ATOM 1522 N N . ASN A 1 188 ? -22.819 19.486 -10.525 1.00 53.12 188 ASN A N 1
ATOM 1523 C CA . ASN A 1 188 ? -22.502 20.773 -9.904 1.00 53.12 188 ASN A CA 1
ATOM 1524 C C . ASN A 1 188 ? -23.065 21.976 -10.690 1.00 53.12 188 ASN A C 1
ATOM 1526 O O . ASN A 1 188 ? -23.360 23.011 -10.095 1.00 53.12 188 ASN A O 1
ATOM 1530 N N . GLN A 1 189 ? -23.212 21.868 -12.017 1.00 55.12 189 GLN A N 1
ATOM 1531 C CA . GLN A 1 189 ? -23.798 22.909 -12.877 1.00 55.12 189 GLN A CA 1
ATOM 1532 C C . GLN A 1 189 ? -25.325 22.824 -12.989 1.00 55.12 189 GLN A C 1
ATOM 1534 O O . GLN A 1 189 ? -25.962 23.852 -13.213 1.00 55.12 189 GLN A O 1
ATOM 1539 N N . SER A 1 190 ? -25.923 21.637 -12.838 1.00 50.38 190 SER A N 1
ATOM 1540 C CA . SER A 1 190 ? -27.374 21.440 -12.918 1.00 50.38 190 SER A CA 1
ATOM 1541 C C . SER A 1 190 ? -28.121 22.013 -11.722 1.00 50.38 190 SER A C 1
ATOM 1543 O O . SER A 1 190 ? -29.345 22.063 -11.770 1.00 50.38 190 SER A O 1
ATOM 1545 N N . GLY A 1 191 ? -27.410 22.500 -10.699 1.00 43.31 191 GLY A N 1
ATOM 1546 C CA . GLY A 1 191 ? -28.006 23.319 -9.655 1.00 43.31 191 GLY A CA 1
ATOM 1547 C C . GLY A 1 191 ? -29.194 22.635 -8.994 1.00 43.31 191 GLY A C 1
ATOM 1548 O O . GLY A 1 191 ? -30.220 23.285 -8.793 1.00 43.31 191 GLY A O 1
ATOM 1549 N N . ASP A 1 192 ? -29.055 21.356 -8.632 1.00 38.00 192 ASP A N 1
ATOM 1550 C CA . ASP A 1 192 ? -29.842 20.871 -7.507 1.00 38.00 192 ASP A CA 1
ATOM 1551 C C . ASP A 1 192 ? -29.365 21.698 -6.320 1.00 38.00 192 ASP A C 1
ATOM 1553 O O . ASP A 1 192 ? -28.253 21.543 -5.810 1.00 38.00 192 ASP A O 1
ATOM 1557 N N . GLN A 1 193 ? -30.178 22.702 -5.990 1.00 32.84 193 GLN A N 1
ATOM 1558 C CA . GLN A 1 193 ? -30.009 23.512 -4.806 1.00 32.84 193 GLN A CA 1
ATOM 1559 C C . GLN A 1 193 ? -29.722 22.543 -3.666 1.00 32.84 193 GLN A C 1
ATOM 1561 O O . GLN A 1 193 ? -30.541 21.674 -3.366 1.00 32.84 193 GLN A O 1
ATOM 1566 N N . LEU A 1 194 ? -28.568 22.704 -3.018 1.00 37.38 194 LEU A N 1
ATOM 1567 C CA . LEU A 1 194 ? -28.454 22.323 -1.623 1.00 37.38 194 LEU A CA 1
ATOM 1568 C C . LEU A 1 194 ? -29.612 23.036 -0.928 1.00 37.38 194 LEU A C 1
ATOM 1570 O O . LEU A 1 194 ? -29.562 24.247 -0.708 1.00 37.38 194 LEU A O 1
ATOM 1574 N N . VAL A 1 195 ? -30.697 22.295 -0.711 1.00 29.05 195 VAL A N 1
ATOM 1575 C CA . VAL A 1 195 ? -31.868 22.773 0.005 1.00 29.05 195 VAL A CA 1
ATOM 1576 C C . VAL A 1 195 ? -31.337 23.252 1.354 1.00 29.05 195 VAL A C 1
ATOM 1578 O O . VAL A 1 195 ? -30.674 22.467 2.042 1.00 29.05 195 VAL A O 1
ATOM 1581 N N . PRO A 1 196 ? -31.540 24.527 1.728 1.00 26.31 196 PRO A N 1
ATOM 1582 C CA . PRO A 1 196 ? -31.200 24.983 3.063 1.00 26.31 196 PRO A CA 1
ATOM 1583 C C . PRO A 1 196 ? -31.903 24.057 4.052 1.00 26.31 196 PRO A C 1
ATOM 1585 O O . PRO A 1 196 ? -33.108 23.838 3.936 1.00 26.31 196 PRO A O 1
ATOM 1588 N N . VAL A 1 197 ? -31.159 23.485 4.999 1.00 36.81 197 VAL A N 1
ATOM 1589 C CA . VAL A 1 197 ? -31.738 22.696 6.093 1.00 36.81 197 VAL A CA 1
ATOM 1590 C C . VAL A 1 197 ? -32.401 23.668 7.072 1.00 36.81 197 VAL A C 1
ATOM 1592 O O . VAL A 1 197 ? -31.929 23.895 8.178 1.00 36.81 197 VAL A O 1
ATOM 1595 N N . GLU A 1 198 ? -33.490 24.284 6.634 1.00 32.50 198 GLU A N 1
ATOM 1596 C CA . GLU A 1 198 ? -34.477 24.943 7.473 1.00 32.50 198 GLU A CA 1
ATOM 1597 C C . GLU A 1 198 ? -35.793 24.196 7.231 1.00 32.50 198 GLU A C 1
ATOM 1599 O O . GLU A 1 198 ? -36.272 24.107 6.103 1.00 32.50 198 GLU A O 1
ATOM 1604 N N . ASN A 1 199 ? -36.336 23.630 8.312 1.00 31.06 199 ASN A N 1
ATOM 1605 C CA . ASN A 1 199 ? -37.485 22.714 8.404 1.00 31.06 199 ASN A CA 1
ATOM 1606 C C . ASN A 1 199 ? -37.177 21.217 8.249 1.00 31.06 199 ASN A C 1
ATOM 1608 O O . ASN A 1 199 ? -37.610 20.555 7.312 1.00 31.06 199 ASN A O 1
ATOM 1612 N N . PHE A 1 200 ? -36.544 20.655 9.282 1.00 30.59 200 PHE A N 1
ATOM 1613 C CA . PHE A 1 200 ? -36.726 19.249 9.663 1.00 30.59 200 PHE A CA 1
ATOM 1614 C C . PHE A 1 200 ? -37.433 19.146 11.027 1.00 30.59 200 PHE A C 1
ATOM 1616 O O . PHE A 1 200 ? -36.974 18.482 11.948 1.00 30.59 200 PHE A O 1
ATOM 1623 N N . GLU A 1 201 ? -38.600 19.779 11.151 1.00 31.30 201 GLU A N 1
ATOM 1624 C CA . GLU A 1 201 ? -39.647 19.329 12.077 1.00 31.30 201 GLU A CA 1
ATOM 1625 C C . GLU A 1 201 ? -40.641 18.476 11.281 1.00 31.30 201 GLU A C 1
ATOM 1627 O O . GLU A 1 201 ? -41.669 18.959 10.821 1.00 31.30 201 GLU A O 1
ATOM 1632 N N . SER A 1 202 ? -40.261 17.223 11.013 1.00 33.09 202 SER A N 1
ATOM 1633 C CA . SER A 1 202 ? -41.138 16.073 10.684 1.00 33.09 202 SER A CA 1
ATOM 1634 C C . SER A 1 202 ? -40.373 14.968 9.948 1.00 33.09 202 SER A C 1
ATOM 1636 O O . SER A 1 202 ? -40.811 14.422 8.945 1.00 33.09 202 SER A O 1
ATOM 1638 N N . LEU A 1 203 ? -39.235 14.563 10.500 1.00 27.55 203 LEU A N 1
ATOM 1639 C CA . LEU A 1 203 ? -38.838 13.159 10.446 1.00 27.55 203 LEU A CA 1
ATOM 1640 C C . LEU A 1 203 ? -38.609 12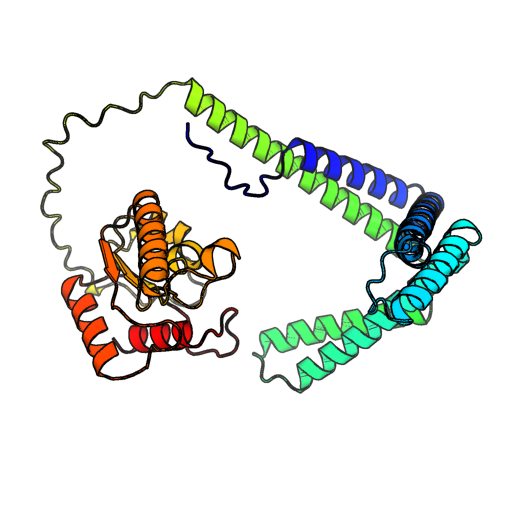.715 11.885 1.00 27.55 203 LEU A C 1
ATOM 1642 O O . LEU A 1 203 ? -37.517 12.359 12.314 1.00 27.55 203 LEU A O 1
ATOM 1646 N N . THR A 1 204 ? -39.704 12.742 12.648 1.00 25.95 204 THR A N 1
ATOM 1647 C CA . THR A 1 204 ? -39.912 11.703 13.643 1.00 25.95 204 THR A CA 1
ATOM 1648 C C . THR A 1 204 ? -39.799 10.391 12.883 1.00 25.95 204 THR A C 1
ATOM 1650 O O . THR A 1 204 ? -40.725 9.960 12.196 1.00 25.95 204 THR A O 1
ATOM 1653 N N . LEU A 1 205 ? -38.628 9.759 12.969 1.00 31.50 205 LEU A N 1
ATOM 1654 C CA . LEU A 1 205 ? -38.576 8.318 12.846 1.00 31.50 205 LEU A CA 1
ATOM 1655 C C . LEU A 1 205 ? -39.600 7.820 13.864 1.00 31.50 205 LEU A C 1
ATOM 1657 O O . LEU A 1 205 ? -39.398 7.907 15.076 1.00 31.50 205 LEU A O 1
ATOM 1661 N N . SER A 1 206 ? -40.754 7.392 13.347 1.00 24.66 206 SER A N 1
ATOM 1662 C CA . SER A 1 206 ? -41.636 6.470 14.046 1.00 24.66 206 SER A CA 1
ATOM 1663 C C . SER A 1 206 ? -40.730 5.439 14.720 1.00 24.66 206 SER A C 1
ATOM 1665 O O . SER A 1 206 ? -39.757 5.033 14.079 1.00 24.66 206 SER A O 1
ATOM 1667 N N . PRO A 1 207 ? -40.977 5.045 15.983 1.00 32.94 207 PRO A N 1
ATOM 1668 C CA . PRO A 1 207 ? -40.263 3.931 16.581 1.00 32.94 207 PRO A CA 1
ATOM 1669 C C . PRO A 1 207 ? -40.467 2.747 15.642 1.00 32.94 207 PRO A C 1
ATOM 1671 O O . PRO A 1 207 ? -41.544 2.146 15.625 1.00 32.94 207 PRO A O 1
ATOM 1674 N N . THR A 1 208 ? -39.487 2.497 14.770 1.00 36.44 208 THR A N 1
ATOM 1675 C CA . THR A 1 208 ? -39.578 1.435 13.789 1.00 36.44 208 THR A CA 1
ATOM 1676 C C . THR A 1 208 ? -39.738 0.196 14.626 1.00 36.44 208 THR A C 1
ATOM 1678 O O . THR A 1 208 ? -38.913 -0.067 15.506 1.00 36.44 208 THR A O 1
ATOM 1681 N N . GLN A 1 209 ? -40.876 -0.464 14.425 1.00 33.62 209 GLN A N 1
ATOM 1682 C CA . GLN A 1 209 ? -41.256 -1.657 15.147 1.00 33.62 209 GLN A CA 1
ATOM 1683 C C . GLN A 1 209 ? -40.024 -2.534 15.296 1.00 33.62 209 GLN A C 1
ATOM 1685 O O . GLN A 1 209 ? -39.362 -2.846 14.303 1.00 33.62 209 GLN A O 1
ATOM 1690 N N . ILE A 1 210 ? -39.704 -2.855 16.548 1.00 36.97 210 ILE A N 1
ATOM 1691 C CA . ILE A 1 210 ? -38.711 -3.856 16.907 1.00 36.97 210 ILE A CA 1
ATOM 1692 C C . ILE A 1 210 ? -39.102 -5.099 16.116 1.00 36.97 210 ILE A C 1
ATOM 1694 O O . ILE A 1 210 ? -40.061 -5.788 16.452 1.00 36.97 210 ILE A O 1
ATOM 1698 N N . ASN A 1 211 ? -38.429 -5.324 14.993 1.00 36.97 211 ASN A N 1
ATOM 1699 C CA . ASN A 1 211 ? -38.657 -6.507 14.199 1.00 36.97 211 ASN A CA 1
ATOM 1700 C C . ASN A 1 211 ? -37.923 -7.606 14.965 1.00 36.97 211 ASN A C 1
ATOM 1702 O O . ASN A 1 211 ? -36.693 -7.649 14.959 1.00 36.97 211 ASN A O 1
ATOM 1706 N N . GLU A 1 212 ? -38.670 -8.452 15.675 1.00 42.50 212 GLU A N 1
ATOM 1707 C CA . GLU A 1 212 ? -38.199 -9.549 16.544 1.00 42.50 212 GLU A CA 1
ATOM 1708 C C . GLU A 1 212 ? -37.361 -10.630 15.808 1.00 42.50 212 GLU A C 1
ATOM 1710 O O . GLU A 1 212 ? -37.070 -11.699 16.341 1.00 42.50 212 GLU A O 1
ATOM 1715 N N . ASN A 1 213 ? -36.927 -10.362 14.575 1.00 43.53 213 ASN A N 1
ATOM 1716 C CA . ASN A 1 213 ? -36.276 -11.301 13.668 1.00 43.53 213 ASN A CA 1
ATOM 1717 C C . ASN A 1 213 ? -34.737 -11.279 13.694 1.00 43.53 213 ASN A C 1
ATOM 1719 O O . ASN A 1 213 ? -34.109 -11.949 12.867 1.00 43.53 213 ASN A O 1
ATOM 1723 N N . THR A 1 214 ? -34.098 -10.587 14.645 1.00 47.69 214 THR A N 1
ATOM 1724 C CA . THR A 1 214 ? -32.631 -10.669 14.839 1.00 47.69 214 THR A CA 1
ATOM 1725 C C . THR A 1 214 ? -32.164 -12.084 15.204 1.00 47.69 214 THR A C 1
ATOM 1727 O O . THR A 1 214 ? -31.006 -12.425 14.982 1.00 47.69 214 THR A O 1
ATOM 1730 N N . SER A 1 215 ? -33.078 -12.955 15.647 1.00 48.03 215 SER A N 1
ATOM 1731 C CA . SER A 1 215 ? -32.838 -14.383 15.901 1.00 48.03 215 SER A CA 1
ATOM 1732 C C . SER A 1 215 ? -32.548 -15.223 14.642 1.00 48.03 215 SER A C 1
ATOM 1734 O O . SER A 1 215 ? -32.208 -16.400 14.760 1.00 48.03 215 SER A O 1
ATOM 1736 N N . SER A 1 216 ? -32.650 -14.645 13.436 1.00 56.00 216 SER A N 1
ATOM 1737 C CA . SER A 1 216 ? -32.507 -15.364 12.159 1.00 56.00 216 SER A CA 1
ATOM 1738 C C . SER A 1 216 ? -31.230 -15.054 11.361 1.00 56.00 216 SER A C 1
ATOM 1740 O O . SER A 1 216 ? -30.998 -15.678 10.317 1.00 56.00 216 SER A O 1
ATOM 1742 N N . LEU A 1 217 ? -30.379 -14.126 11.821 1.00 62.53 217 LEU A N 1
ATOM 1743 C CA . LEU A 1 217 ? -29.140 -13.790 11.112 1.00 62.53 217 LEU A CA 1
ATOM 1744 C C . LEU A 1 217 ? -28.127 -14.936 11.248 1.00 62.53 217 LEU A C 1
ATOM 1746 O O . LEU A 1 217 ? -27.591 -15.213 12.319 1.00 62.53 217 LEU A O 1
ATOM 1750 N N . LYS A 1 218 ? -27.871 -15.632 10.135 1.00 67.44 218 LYS A N 1
ATOM 1751 C CA . LYS A 1 218 ? -26.833 -16.668 10.075 1.00 67.44 218 LYS A CA 1
ATOM 1752 C C . LYS A 1 218 ? -25.442 -16.023 10.166 1.00 67.44 218 LYS A C 1
ATOM 1754 O O . LYS A 1 218 ? -25.251 -14.948 9.597 1.00 67.44 218 LYS A O 1
ATOM 1759 N N . PRO A 1 219 ? -24.458 -16.690 10.799 1.00 69.31 219 PRO A N 1
ATOM 1760 C CA . PRO A 1 219 ? -23.076 -16.224 10.797 1.00 69.31 219 PRO A CA 1
ATOM 1761 C C . PRO A 1 219 ? -22.559 -16.057 9.366 1.00 69.31 219 PRO A C 1
ATOM 1763 O O . PRO A 1 219 ? -22.718 -16.972 8.552 1.00 69.31 219 PRO A O 1
ATOM 1766 N N . ILE A 1 220 ? -21.921 -14.920 9.087 1.00 73.00 220 ILE A N 1
ATOM 1767 C CA . ILE A 1 220 ? -21.258 -14.649 7.806 1.00 73.00 220 ILE A CA 1
ATOM 1768 C C . ILE A 1 220 ? -20.109 -15.646 7.643 1.00 73.00 220 ILE A C 1
ATOM 1770 O O . ILE A 1 220 ? -19.263 -15.777 8.534 1.00 73.00 220 ILE A O 1
ATOM 1774 N N . ARG A 1 221 ? -20.064 -16.367 6.517 1.00 75.06 221 ARG A N 1
ATOM 1775 C CA . ARG A 1 221 ? -18.959 -17.295 6.235 1.00 75.06 221 ARG A CA 1
ATOM 1776 C C . ARG A 1 221 ? -17.857 -16.605 5.427 1.00 75.06 221 ARG A C 1
ATOM 1778 O O . ARG A 1 221 ? -18.157 -15.764 4.580 1.00 75.06 221 ARG A O 1
ATOM 1785 N N . PRO A 1 222 ? -16.579 -16.987 5.616 1.00 67.75 222 PRO A N 1
ATOM 1786 C CA . PRO A 1 222 ? -15.496 -16.482 4.779 1.00 67.75 222 PRO A CA 1
ATOM 1787 C C . PRO A 1 222 ? -15.787 -16.695 3.285 1.00 67.75 222 PRO A C 1
ATOM 1789 O O . PRO A 1 222 ? -16.055 -17.819 2.861 1.00 67.75 222 PRO A O 1
ATOM 1792 N N . GLY A 1 223 ? -15.712 -15.619 2.497 1.00 66.44 223 GLY A N 1
ATOM 1793 C CA . GLY A 1 223 ? -15.970 -15.629 1.052 1.00 66.44 223 GLY A CA 1
ATOM 1794 C C . GLY A 1 223 ? -17.413 -15.313 0.640 1.00 66.44 223 GLY A C 1
ATOM 1795 O O . GLY A 1 223 ? -17.677 -15.211 -0.556 1.00 66.44 223 GLY A O 1
ATOM 1796 N N . GLU A 1 224 ? -18.337 -15.130 1.587 1.00 74.62 224 GLU A N 1
ATOM 1797 C CA . GLU A 1 224 ? -19.677 -14.617 1.288 1.00 74.62 224 GLU A CA 1
ATOM 1798 C C . GLU A 1 224 ? -19.649 -13.096 1.078 1.00 74.62 224 GLU A C 1
ATOM 1800 O O . GLU A 1 224 ? -18.952 -12.365 1.783 1.00 74.62 224 GLU A O 1
ATOM 1805 N N . ILE A 1 225 ? -20.422 -12.614 0.101 1.00 76.06 225 ILE A N 1
ATOM 1806 C CA . ILE A 1 225 ? -20.618 -11.178 -0.114 1.00 76.06 225 ILE A CA 1
ATOM 1807 C C . ILE A 1 225 ? -21.581 -10.674 0.960 1.00 76.06 225 ILE A C 1
ATOM 1809 O O . ILE A 1 225 ? -22.728 -11.124 1.037 1.00 76.06 225 ILE A O 1
ATOM 1813 N N . LEU A 1 226 ? -21.112 -9.736 1.780 1.00 78.69 226 LEU A N 1
ATOM 1814 C CA . LEU A 1 226 ? -21.945 -9.062 2.765 1.00 78.69 226 LEU A CA 1
ATOM 1815 C C . LEU A 1 226 ? -22.990 -8.205 2.040 1.00 78.69 226 LEU A C 1
ATOM 1817 O O . LEU A 1 226 ? -22.653 -7.460 1.126 1.00 78.69 226 LEU A O 1
ATOM 1821 N N . ASN A 1 227 ? -24.255 -8.308 2.450 1.00 82.38 227 ASN A N 1
ATOM 1822 C CA . ASN A 1 227 ? -25.306 -7.390 2.018 1.00 82.38 227 ASN A CA 1
ATOM 1823 C C . ASN A 1 227 ? -25.581 -6.391 3.159 1.00 82.38 227 ASN A C 1
ATOM 1825 O O . ASN A 1 227 ? -26.255 -6.781 4.119 1.00 82.38 227 ASN A O 1
ATOM 1829 N N . PRO A 1 228 ? -25.094 -5.137 3.069 1.00 80.94 228 PRO A N 1
ATOM 1830 C CA . PRO A 1 228 ? -25.205 -4.147 4.144 1.00 80.94 228 PRO A CA 1
ATOM 1831 C C . PRO A 1 228 ? -26.650 -3.879 4.576 1.00 80.94 228 PRO A C 1
ATOM 1833 O O . PRO A 1 228 ? -26.912 -3.682 5.755 1.00 80.94 228 PRO A O 1
ATOM 1836 N N . THR A 1 229 ? -27.613 -3.977 3.652 1.00 78.94 229 THR A N 1
ATOM 1837 C CA . THR A 1 229 ? -29.036 -3.675 3.913 1.00 78.94 229 THR A CA 1
ATOM 1838 C C . THR A 1 229 ? -29.711 -4.596 4.935 1.00 78.94 229 THR A C 1
ATOM 1840 O O . THR A 1 229 ? -30.817 -4.302 5.384 1.00 78.94 229 THR A O 1
ATOM 1843 N N . ARG A 1 230 ? -29.075 -5.717 5.301 1.00 83.50 230 ARG A N 1
ATOM 1844 C CA . ARG A 1 230 ? -29.579 -6.658 6.316 1.00 83.50 230 ARG A CA 1
ATOM 1845 C C . ARG A 1 230 ? -29.246 -6.257 7.750 1.00 83.50 230 ARG A C 1
ATOM 1847 O O . ARG A 1 230 ? -29.747 -6.899 8.669 1.00 83.50 230 ARG A O 1
ATOM 1854 N N . TYR A 1 231 ? -28.384 -5.265 7.924 1.00 86.12 231 TYR A N 1
ATOM 1855 C CA . TYR A 1 231 ? -27.883 -4.833 9.217 1.00 86.12 231 TYR A CA 1
ATOM 1856 C C . TYR A 1 231 ? -28.359 -3.410 9.474 1.00 86.12 231 TYR A C 1
ATOM 1858 O O . TYR A 1 231 ? -28.335 -2.563 8.582 1.00 86.12 231 TYR A O 1
ATOM 1866 N N . HIS A 1 232 ? -28.833 -3.159 10.687 1.00 85.81 232 HIS A N 1
ATOM 1867 C CA . HIS A 1 232 ? -29.414 -1.870 11.063 1.00 85.81 232 HIS A CA 1
ATOM 1868 C C . HIS A 1 232 ? -28.685 -1.237 12.245 1.00 85.81 232 HIS A C 1
ATOM 1870 O O . HIS A 1 232 ? -28.848 -0.045 12.503 1.00 85.81 232 HIS A O 1
ATOM 1876 N N . ARG A 1 233 ? -27.897 -2.025 12.983 1.00 88.88 233 ARG A N 1
ATOM 1877 C CA . ARG A 1 233 ? -27.183 -1.600 14.185 1.00 88.88 233 ARG A CA 1
ATOM 1878 C C . ARG A 1 233 ? -25.765 -2.137 14.105 1.00 88.88 233 ARG A C 1
ATOM 1880 O O . ARG A 1 233 ? -25.468 -3.229 14.588 1.00 88.88 233 ARG A O 1
ATOM 1887 N N . ALA A 1 234 ? -24.905 -1.358 13.464 1.00 95.94 234 ALA A N 1
ATOM 1888 C CA . ALA A 1 234 ? -23.509 -1.707 13.286 1.00 95.94 234 ALA A CA 1
ATOM 1889 C C . ALA A 1 234 ? -22.614 -0.977 14.294 1.00 95.94 234 ALA A C 1
ATOM 1891 O O . ALA A 1 234 ? -22.793 0.218 14.552 1.00 95.94 234 ALA A O 1
ATOM 1892 N N . ILE A 1 235 ? -21.624 -1.698 14.818 1.00 98.06 235 ILE A N 1
ATOM 1893 C CA . ILE A 1 235 ? -20.522 -1.140 15.604 1.00 98.06 235 ILE A CA 1
ATOM 1894 C C . ILE A 1 235 ? -19.204 -1.503 14.925 1.00 98.06 235 ILE A C 1
ATOM 1896 O O . ILE A 1 235 ? -18.987 -2.660 14.561 1.00 98.06 235 ILE A O 1
ATOM 1900 N N . VAL A 1 236 ? -18.314 -0.525 14.786 1.00 98.31 236 VAL A N 1
ATOM 1901 C CA . VAL A 1 236 ? -16.905 -0.752 14.449 1.00 98.31 236 VAL A CA 1
ATOM 1902 C C . VAL A 1 236 ? -16.088 -0.613 15.725 1.00 98.31 236 VAL A C 1
ATOM 1904 O O . VAL A 1 236 ? -16.210 0.394 16.417 1.00 98.31 236 VAL A O 1
ATOM 1907 N N . VAL A 1 237 ? -15.256 -1.605 16.032 1.00 98.44 237 VAL A N 1
ATOM 1908 C CA . VAL A 1 237 ? -14.327 -1.567 17.166 1.00 98.44 237 VAL A CA 1
ATOM 1909 C C . VAL A 1 237 ? -12.900 -1.485 16.634 1.00 98.44 237 VAL A C 1
ATOM 1911 O O . VAL A 1 237 ? -12.377 -2.454 16.077 1.00 98.44 237 VAL A O 1
ATOM 1914 N N . ALA A 1 238 ? -12.304 -0.309 16.802 1.00 97.69 238 ALA A N 1
ATOM 1915 C CA . ALA A 1 238 ? -11.000 0.097 16.304 1.00 97.69 238 ALA A CA 1
ATOM 1916 C C . ALA A 1 238 ? -9.994 0.307 17.447 1.00 97.69 238 ALA A C 1
ATOM 1918 O O . ALA A 1 238 ? -10.364 0.575 18.596 1.00 97.69 238 ALA A O 1
ATOM 1919 N N . ALA A 1 239 ? -8.704 0.212 17.127 1.00 97.56 239 ALA A N 1
ATOM 1920 C CA . ALA A 1 239 ? -7.649 0.473 18.093 1.00 97.56 239 ALA A CA 1
ATOM 1921 C C . ALA A 1 239 ? -7.287 1.955 18.128 1.00 97.56 239 ALA A C 1
ATOM 1923 O O . ALA A 1 239 ? -7.137 2.507 19.216 1.00 97.56 239 ALA A O 1
ATOM 1924 N N . HIS A 1 240 ? -7.185 2.594 16.965 1.00 97.81 240 HIS A N 1
ATOM 1925 C CA . HIS A 1 240 ? -6.692 3.954 16.788 1.00 97.81 240 HIS A CA 1
ATOM 1926 C C . HIS A 1 240 ? -7.631 4.793 15.903 1.00 97.81 240 HIS A C 1
ATOM 1928 O O . HIS A 1 240 ? -8.474 4.246 15.185 1.00 97.81 240 HIS A O 1
ATOM 1934 N N . PRO A 1 241 ? -7.527 6.136 15.948 1.00 95.75 241 PRO A N 1
ATOM 1935 C CA . PRO A 1 241 ? -8.313 7.013 15.087 1.00 95.75 241 PRO A CA 1
ATOM 1936 C C . PRO A 1 241 ? -7.707 7.053 13.678 1.00 95.75 241 PRO A C 1
ATOM 1938 O O . PRO A 1 241 ? -6.654 7.663 13.522 1.00 95.75 241 PRO A O 1
ATOM 1941 N N . ASP A 1 242 ? -8.378 6.448 12.695 1.00 95.44 242 ASP A N 1
ATOM 1942 C CA . ASP A 1 242 ? -8.029 6.266 11.262 1.00 95.44 242 ASP A CA 1
ATOM 1943 C C . ASP A 1 242 ? -8.318 4.831 10.792 1.00 95.44 242 ASP A C 1
ATOM 1945 O O . ASP A 1 242 ? -8.592 4.609 9.612 1.00 95.44 242 ASP A O 1
ATOM 1949 N N . ASP A 1 243 ? -8.283 3.861 11.708 1.00 96.62 243 ASP A N 1
ATOM 1950 C CA . ASP A 1 243 ? -8.507 2.443 11.419 1.00 96.62 243 ASP A CA 1
ATOM 1951 C C . ASP A 1 243 ? -9.862 2.204 10.731 1.00 96.62 243 ASP A C 1
ATOM 1953 O O . ASP A 1 243 ? -9.957 1.478 9.737 1.00 96.62 243 ASP A O 1
ATOM 1957 N N . LEU A 1 244 ? -10.929 2.834 11.236 1.00 95.62 244 LEU A N 1
ATOM 1958 C CA . LEU A 1 244 ? -12.264 2.724 10.649 1.00 95.62 244 LEU A CA 1
ATOM 1959 C C . LEU A 1 244 ? -12.254 3.245 9.211 1.00 95.62 244 LEU A C 1
ATOM 1961 O O . LEU A 1 244 ? -12.729 2.561 8.304 1.00 95.62 244 LEU A O 1
ATOM 1965 N N . GLU A 1 245 ? -11.707 4.438 8.992 1.00 95.19 245 GLU A N 1
ATOM 1966 C CA . GLU A 1 245 ? -11.637 5.093 7.690 1.00 95.19 245 GLU A CA 1
ATOM 1967 C C . GLU A 1 245 ? -10.821 4.262 6.694 1.00 95.19 245 GLU A C 1
ATOM 1969 O O . GLU A 1 245 ? -11.250 4.068 5.553 1.00 95.19 245 GLU A O 1
ATOM 1974 N N . ALA A 1 246 ? -9.669 3.753 7.134 1.00 93.81 246 ALA A N 1
ATOM 1975 C CA . ALA A 1 246 ? -8.723 3.014 6.312 1.00 93.81 246 ALA A CA 1
ATOM 1976 C C . ALA A 1 246 ? -9.248 1.631 5.912 1.00 93.81 246 ALA A C 1
ATOM 1978 O O . ALA A 1 246 ? -9.097 1.231 4.754 1.00 93.81 246 ALA A O 1
ATOM 1979 N N . PHE A 1 247 ? -9.870 0.905 6.844 1.00 92.69 247 PHE A N 1
ATOM 1980 C CA . PHE A 1 247 ? -10.228 -0.499 6.634 1.00 92.69 247 PHE A CA 1
ATOM 1981 C C . PHE A 1 247 ? -11.708 -0.732 6.330 1.00 92.69 247 PHE A C 1
ATOM 1983 O O . PHE A 1 247 ? -12.040 -1.706 5.653 1.00 92.69 247 PHE A O 1
ATOM 1990 N N . ALA A 1 248 ? -12.603 0.139 6.799 1.00 93.12 248 ALA A N 1
ATOM 1991 C CA . ALA A 1 248 ? -14.048 -0.086 6.733 1.00 93.12 248 ALA A CA 1
ATOM 1992 C C . ALA A 1 248 ? -14.860 1.112 6.213 1.00 93.12 248 ALA A C 1
ATOM 1994 O O . ALA A 1 248 ? -16.073 0.979 6.061 1.00 93.12 248 ALA A O 1
ATOM 1995 N N . GLY A 1 249 ? -14.239 2.252 5.886 1.00 93.94 249 GLY A N 1
ATOM 1996 C CA . GLY A 1 249 ? -14.947 3.502 5.584 1.00 93.94 249 GLY A CA 1
ATOM 1997 C C . GLY A 1 249 ? -16.014 3.385 4.488 1.00 93.94 249 GLY A C 1
ATOM 1998 O O . GLY A 1 249 ? -17.120 3.896 4.646 1.00 93.94 249 GLY A O 1
ATOM 1999 N N . GLY A 1 250 ? -15.727 2.652 3.406 1.00 91.88 250 GLY A N 1
ATOM 2000 C CA . GLY A 1 250 ? -16.700 2.418 2.329 1.00 91.88 250 GLY A CA 1
ATOM 2001 C C . GLY A 1 250 ? -17.932 1.628 2.786 1.00 91.88 250 GLY A C 1
ATOM 2002 O O . GLY A 1 250 ? -19.057 2.017 2.484 1.00 91.88 250 GLY A O 1
ATOM 2003 N N . LEU A 1 251 ? -17.725 0.566 3.571 1.00 90.81 251 LEU A N 1
ATOM 2004 C CA . LEU A 1 251 ? -18.809 -0.241 4.138 1.00 90.81 251 LEU A CA 1
ATOM 2005 C C . LEU A 1 251 ? -19.613 0.553 5.176 1.00 90.81 251 LEU A C 1
ATOM 2007 O O . LEU A 1 251 ? -20.839 0.488 5.197 1.00 90.81 251 LEU A O 1
ATOM 2011 N N . VAL A 1 252 ? -18.931 1.323 6.025 1.00 94.00 252 VAL A N 1
ATOM 2012 C CA . VAL A 1 252 ? -19.565 2.195 7.023 1.00 94.00 252 VAL A CA 1
ATOM 2013 C C . VAL A 1 252 ? -20.475 3.223 6.354 1.00 94.00 252 VAL A C 1
ATOM 2015 O O . VAL A 1 252 ? -21.593 3.435 6.822 1.00 94.00 252 VAL A O 1
ATOM 2018 N N . LEU A 1 253 ? -20.031 3.820 5.243 1.00 92.31 253 LEU A N 1
ATOM 2019 C CA . LEU A 1 253 ? -20.827 4.785 4.488 1.00 92.31 253 LEU A CA 1
ATOM 2020 C C . LEU A 1 253 ? -22.090 4.150 3.878 1.00 92.31 253 LEU A C 1
ATOM 2022 O O . LEU A 1 253 ? -23.135 4.799 3.857 1.00 92.31 253 LEU A O 1
ATOM 2026 N N . GLU A 1 254 ? -22.009 2.900 3.405 1.00 89.94 254 GLU A N 1
ATOM 2027 C CA . GLU A 1 254 ? -23.174 2.142 2.918 1.00 89.94 254 GLU A CA 1
ATOM 2028 C C . GLU A 1 254 ? -24.154 1.766 4.036 1.00 89.94 254 GLU A C 1
ATOM 2030 O O . GLU A 1 254 ? -25.364 1.811 3.818 1.00 89.94 254 GLU A O 1
ATOM 2035 N N . LEU A 1 255 ? -23.653 1.391 5.217 1.00 89.19 255 LEU A N 1
ATOM 2036 C CA . LEU A 1 255 ? -24.487 1.037 6.371 1.00 89.19 255 LEU A CA 1
ATOM 2037 C C . LEU A 1 255 ? -25.221 2.264 6.934 1.00 89.19 255 LEU A C 1
ATOM 2039 O O . LEU A 1 255 ? -26.429 2.211 7.156 1.00 89.19 255 LEU A O 1
ATOM 2043 N N . GLY A 1 256 ? -24.492 3.366 7.148 1.00 84.75 256 GLY A N 1
ATOM 2044 C CA . GLY A 1 256 ? -24.986 4.574 7.811 1.00 84.75 256 GLY A CA 1
ATOM 2045 C C . GLY A 1 256 ? -25.308 4.371 9.300 1.00 84.75 256 GLY A C 1
ATOM 2046 O O . GLY A 1 256 ? -25.611 3.273 9.757 1.00 84.75 256 GLY A O 1
ATOM 2047 N N . GLY A 1 257 ? -25.223 5.439 10.101 1.00 86.50 257 GLY A N 1
ATOM 2048 C CA . GLY A 1 257 ? -25.632 5.405 11.514 1.00 86.50 257 GLY A CA 1
ATOM 2049 C C . GLY A 1 257 ? -24.815 4.458 12.406 1.00 86.50 257 GLY A C 1
ATOM 2050 O O . GLY A 1 257 ? -25.287 4.061 13.471 1.00 86.50 257 GLY A O 1
ATOM 2051 N N . VAL A 1 258 ? -23.606 4.097 11.975 1.00 95.44 258 VAL A N 1
ATOM 2052 C CA . VAL A 1 258 ? -22.686 3.195 12.681 1.00 95.44 258 VAL A CA 1
ATOM 2053 C C . VAL A 1 258 ? -22.124 3.868 13.938 1.00 95.44 258 VAL A C 1
ATOM 2055 O O . VAL A 1 258 ? -21.866 5.074 13.939 1.00 95.44 258 VAL A O 1
ATOM 2058 N N . ILE A 1 259 ? -21.917 3.090 15.002 1.00 97.00 259 ILE A N 1
ATOM 2059 C CA . ILE A 1 259 ? -21.175 3.519 16.198 1.00 97.00 259 ILE A CA 1
ATOM 2060 C C . ILE A 1 259 ? -19.704 3.129 16.024 1.00 97.00 259 ILE A C 1
ATOM 2062 O O . ILE A 1 259 ? -19.405 1.977 15.710 1.00 97.00 259 ILE A O 1
ATOM 2066 N N . SER A 1 260 ? -18.786 4.063 16.249 1.00 96.88 260 SER A N 1
ATOM 2067 C CA . SER A 1 260 ? -17.348 3.782 16.286 1.00 96.88 260 SER A CA 1
ATOM 2068 C C . SER A 1 260 ? -16.870 3.703 17.730 1.00 96.88 260 SER A C 1
ATOM 2070 O O . SER A 1 260 ? -17.132 4.607 18.516 1.00 96.88 260 SER A O 1
ATOM 2072 N N . VAL A 1 261 ? -16.169 2.636 18.091 1.00 97.69 261 VAL A N 1
ATOM 2073 C CA . VAL A 1 261 ? -15.488 2.485 19.380 1.00 97.69 261 VAL A CA 1
ATOM 2074 C C . VAL A 1 261 ? -13.992 2.513 19.114 1.00 97.69 261 VAL A C 1
ATOM 2076 O O . VAL A 1 261 ? -13.497 1.700 18.341 1.00 97.69 261 VAL A O 1
ATOM 2079 N N . ILE A 1 262 ? -13.274 3.429 19.758 1.00 96.56 262 ILE A N 1
ATOM 2080 C CA . ILE A 1 262 ? -11.832 3.619 19.599 1.00 96.56 262 ILE A CA 1
ATOM 2081 C C . ILE A 1 262 ? -11.166 3.402 20.956 1.00 96.56 262 ILE A C 1
ATOM 2083 O O . ILE A 1 262 ? -11.467 4.103 21.927 1.00 96.56 262 ILE A O 1
ATOM 2087 N N . PHE A 1 263 ? -10.249 2.439 21.039 1.00 96.94 263 PHE A N 1
ATOM 2088 C CA . PHE A 1 263 ? -9.554 2.152 22.293 1.00 96.94 263 PHE A CA 1
ATOM 2089 C C . PHE A 1 263 ? -8.544 3.249 22.656 1.00 96.94 263 PHE A C 1
ATOM 2091 O O . PHE A 1 263 ? -8.611 3.815 23.747 1.00 96.94 263 PHE A O 1
ATOM 2098 N N . SER A 1 264 ? -7.626 3.564 21.745 1.00 95.88 264 SER A N 1
ATOM 2099 C CA . SER A 1 264 ? -6.496 4.463 21.964 1.00 95.88 264 SER A CA 1
ATOM 2100 C C . SER A 1 264 ? -6.559 5.708 21.086 1.00 95.88 264 SER A C 1
ATOM 2102 O O . SER A 1 264 ? -7.050 5.686 19.963 1.00 95.88 264 SER A O 1
ATOM 2104 N N . GLY A 1 265 ? -6.021 6.817 21.597 1.00 89.44 265 GLY A N 1
ATOM 2105 C CA . GLY A 1 265 ? -5.879 8.063 20.844 1.00 89.44 265 GLY A CA 1
ATOM 2106 C C . GLY A 1 265 ? -4.729 8.060 19.829 1.00 89.44 265 GLY A C 1
ATOM 2107 O O . GLY A 1 265 ? -4.509 9.071 19.165 1.00 89.44 265 GLY A O 1
ATOM 2108 N N . GLY A 1 266 ? -3.970 6.961 19.725 1.00 93.50 266 GLY A N 1
ATOM 2109 C CA . GLY A 1 266 ? -2.889 6.803 18.752 1.00 93.50 266 GLY A CA 1
ATOM 2110 C C . GLY A 1 266 ? -1.703 7.745 18.990 1.00 93.50 266 GLY A C 1
ATOM 2111 O O . GLY A 1 266 ? -1.160 8.310 18.035 1.00 93.50 266 GLY A O 1
ATOM 2112 N N . ASP A 1 267 ? -1.308 7.948 20.255 1.00 92.25 267 ASP A N 1
ATOM 2113 C CA . ASP A 1 267 ? -0.305 8.943 20.668 1.00 92.25 267 ASP A CA 1
ATOM 2114 C C . ASP A 1 267 ? 1.111 8.692 20.124 1.00 92.25 267 ASP A C 1
ATOM 2116 O O . ASP A 1 267 ? 1.950 9.595 20.154 1.00 92.25 267 ASP A O 1
ATOM 2120 N N . LYS A 1 268 ? 1.390 7.488 19.607 1.00 92.50 268 LYS A N 1
ATOM 2121 C CA . LYS A 1 268 ? 2.677 7.139 18.983 1.00 92.50 268 LYS A CA 1
ATOM 2122 C C . LYS A 1 268 ? 2.654 7.243 17.454 1.00 92.50 268 LYS A C 1
ATOM 2124 O O . LYS A 1 268 ? 3.707 7.093 16.839 1.00 92.50 268 LYS A O 1
ATOM 2129 N N . GLY A 1 269 ? 1.515 7.581 16.845 1.00 88.19 269 GLY A N 1
ATOM 2130 C CA . GLY A 1 269 ? 1.339 7.734 15.392 1.00 88.19 269 GLY A CA 1
ATOM 2131 C C . GLY A 1 269 ? 1.985 8.978 14.760 1.00 88.19 269 GLY A C 1
ATOM 2132 O O . GLY A 1 269 ? 1.644 9.346 13.639 1.00 88.19 269 GLY A O 1
ATOM 2133 N N . VAL A 1 270 ? 2.912 9.651 15.450 1.00 89.38 270 VAL A N 1
ATOM 2134 C CA . VAL A 1 270 ? 3.517 10.908 14.987 1.00 89.38 270 VAL A CA 1
ATOM 2135 C C . VAL A 1 270 ? 4.543 10.650 13.878 1.00 89.38 270 VAL A C 1
ATOM 2137 O O . VAL A 1 270 ? 5.695 10.305 14.146 1.00 89.38 270 VAL A O 1
ATOM 2140 N N . TRP A 1 271 ? 4.147 10.875 12.625 1.00 81.81 271 TRP A N 1
ATOM 2141 C CA . TRP A 1 271 ? 5.038 10.774 11.459 1.00 81.81 271 TRP A CA 1
ATOM 2142 C C . TRP A 1 271 ? 5.403 12.138 10.851 1.00 81.81 271 TRP A C 1
ATOM 2144 O O . TRP A 1 271 ? 6.518 12.315 10.354 1.00 81.81 271 TRP A O 1
ATOM 2154 N N . ASP A 1 272 ? 4.502 13.123 10.918 1.00 86.31 272 ASP A N 1
ATOM 2155 C CA . ASP A 1 272 ? 4.761 14.485 10.447 1.00 86.31 272 ASP A CA 1
ATOM 2156 C C . ASP A 1 272 ? 5.629 15.247 11.463 1.00 86.31 272 ASP A C 1
ATOM 2158 O O . ASP A 1 272 ? 5.286 15.400 12.641 1.00 86.31 272 ASP A O 1
ATOM 2162 N N . SER A 1 273 ? 6.763 15.763 10.984 1.00 87.31 273 SER A N 1
ATOM 2163 C CA . SER A 1 273 ? 7.737 16.509 11.786 1.00 87.31 273 SER A CA 1
ATOM 2164 C C . SER A 1 273 ? 7.141 17.693 12.553 1.00 87.31 273 SER A C 1
ATOM 2166 O O . SER A 1 273 ? 7.660 18.036 13.617 1.00 87.31 273 SER A O 1
ATOM 2168 N N . LYS A 1 274 ? 6.043 18.288 12.066 1.00 92.25 274 LYS A N 1
ATOM 2169 C CA . LYS A 1 274 ? 5.405 19.441 12.714 1.00 92.25 274 LYS A CA 1
ATOM 2170 C C . LYS A 1 274 ? 4.752 19.100 14.058 1.00 92.25 274 LYS A C 1
ATOM 2172 O O . LYS A 1 274 ? 4.635 19.977 14.906 1.00 92.25 274 LYS A O 1
ATOM 2177 N N . TYR A 1 275 ? 4.374 17.839 14.275 1.00 90.62 275 TYR A N 1
ATOM 2178 C CA . TYR A 1 275 ? 3.746 17.383 15.521 1.00 90.62 275 TYR A CA 1
ATOM 2179 C C . TYR A 1 275 ? 4.741 16.743 16.498 1.00 90.62 275 TYR A C 1
ATOM 2181 O O . TYR A 1 275 ? 4.374 16.406 17.617 1.00 90.62 275 TYR A O 1
ATOM 2189 N N . LYS A 1 276 ? 6.019 16.604 16.121 1.00 89.50 276 LYS A N 1
ATOM 2190 C CA . LYS A 1 276 ? 7.030 15.877 16.910 1.00 89.50 276 LYS A CA 1
ATOM 2191 C C . LYS A 1 276 ? 7.274 16.447 18.315 1.00 89.50 276 LYS A C 1
ATOM 2193 O O . LYS A 1 276 ? 7.686 15.709 19.202 1.00 89.50 276 LYS A O 1
ATOM 2198 N N . ASN A 1 277 ? 7.037 17.745 18.501 1.00 91.75 277 ASN A N 1
ATOM 2199 C CA . ASN A 1 277 ? 7.211 18.441 19.781 1.00 91.75 277 ASN A CA 1
ATOM 2200 C C . ASN A 1 277 ? 5.879 18.703 20.510 1.00 91.75 277 ASN A C 1
ATOM 2202 O O . ASN A 1 277 ? 5.874 19.412 21.512 1.00 91.75 277 ASN A O 1
ATOM 2206 N N . MET A 1 278 ? 4.758 18.197 19.988 1.00 92.81 278 MET A N 1
ATOM 2207 C CA . MET A 1 278 ? 3.443 18.345 20.609 1.00 92.81 278 MET A CA 1
ATOM 2208 C C . MET A 1 278 ? 3.332 17.425 21.831 1.00 92.81 278 MET A C 1
ATOM 2210 O O . MET A 1 278 ? 3.873 16.317 21.832 1.00 92.81 278 MET A O 1
ATOM 2214 N N . GLU A 1 279 ? 2.634 17.870 22.878 1.00 92.94 279 GLU A N 1
ATOM 2215 C CA . GLU A 1 279 ? 2.341 17.006 24.020 1.00 92.94 279 GLU A CA 1
ATOM 2216 C C . GLU A 1 279 ? 1.428 15.851 23.577 1.00 92.94 279 GLU A C 1
ATOM 2218 O O . GLU A 1 279 ? 0.514 16.037 22.773 1.00 92.94 279 GLU A O 1
ATOM 2223 N N . LYS A 1 280 ? 1.639 14.648 24.124 1.00 89.75 280 LYS A N 1
ATOM 2224 C CA . LYS A 1 280 ? 0.845 13.456 23.782 1.00 89.75 280 LYS A CA 1
ATOM 2225 C C . LYS A 1 280 ? -0.659 13.689 23.894 1.00 89.75 280 LYS A C 1
ATOM 2227 O O . LYS A 1 280 ? -1.409 13.260 23.027 1.00 89.75 280 LYS A O 1
ATOM 2232 N N . LYS A 1 281 ? -1.096 14.375 24.953 1.00 89.25 281 LYS A N 1
ATOM 2233 C CA . LYS A 1 281 ? -2.512 14.670 25.189 1.00 89.25 281 LYS A CA 1
ATOM 2234 C C . LYS A 1 281 ? -3.101 15.560 24.094 1.00 89.25 281 LYS A C 1
ATOM 2236 O O . LYS A 1 281 ? -4.206 15.296 23.627 1.00 89.25 281 LYS A O 1
ATOM 2241 N N . ASP A 1 282 ? -2.357 16.571 23.659 1.00 91.62 282 ASP A N 1
ATOM 2242 C CA . ASP A 1 282 ? -2.779 17.452 22.570 1.00 91.62 282 ASP A CA 1
ATOM 2243 C C . ASP A 1 282 ? -2.829 16.700 21.241 1.00 91.62 282 ASP A C 1
ATOM 2245 O O . ASP A 1 282 ? -3.764 16.881 20.465 1.00 91.62 282 ASP A O 1
ATOM 2249 N N . TYR A 1 283 ? -1.873 15.797 21.011 1.00 93.75 283 TYR A N 1
ATOM 2250 C CA . TYR A 1 283 ? -1.855 14.964 19.813 1.00 93.75 283 TYR A CA 1
ATOM 2251 C C . TYR A 1 283 ? -3.021 13.962 19.775 1.00 93.75 283 TYR A C 1
ATOM 2253 O O . TYR A 1 283 ? -3.654 13.800 18.735 1.00 93.75 283 TYR A O 1
ATOM 2261 N N . ILE A 1 284 ? -3.374 13.357 20.914 1.00 91.38 284 ILE A N 1
ATOM 2262 C CA . ILE A 1 284 ? -4.585 12.530 21.047 1.00 91.38 284 ILE A CA 1
ATOM 2263 C C . ILE A 1 284 ? -5.833 13.354 20.708 1.00 91.38 284 ILE A C 1
ATOM 2265 O O . ILE A 1 284 ? -6.650 12.926 19.897 1.00 91.38 284 ILE A O 1
ATOM 2269 N N . ASN A 1 285 ? -5.978 14.548 21.291 1.00 91.75 285 ASN A N 1
ATOM 2270 C CA . ASN A 1 285 ? -7.133 15.413 21.034 1.00 91.75 285 ASN A CA 1
ATOM 2271 C C . ASN A 1 285 ? -7.228 15.827 19.562 1.00 91.75 285 ASN A C 1
ATOM 2273 O O . ASN A 1 285 ? -8.325 15.870 19.009 1.00 91.75 285 ASN A O 1
ATOM 2277 N N . LEU A 1 286 ? -6.087 16.103 18.924 1.00 94.56 286 LEU A N 1
ATOM 2278 C CA . LEU A 1 286 ? -6.014 16.371 17.493 1.00 94.56 286 LEU A CA 1
ATOM 2279 C C . LEU A 1 286 ? -6.562 15.185 16.688 1.00 94.56 286 LEU A C 1
ATOM 2281 O O . LEU A 1 286 ? -7.484 15.380 15.901 1.00 94.56 286 LEU A O 1
ATOM 2285 N N . ARG A 1 287 ? -6.053 13.967 16.919 1.00 95.00 287 ARG A N 1
ATOM 2286 C CA . ARG A 1 287 ? -6.483 12.765 16.183 1.00 95.00 287 ARG A CA 1
ATOM 2287 C C . ARG A 1 287 ? -7.947 12.404 16.431 1.00 95.00 287 ARG A C 1
ATOM 2289 O O . ARG A 1 287 ? -8.648 12.004 15.508 1.00 95.00 287 ARG A O 1
ATOM 2296 N N . LEU A 1 288 ? -8.443 12.582 17.656 1.00 91.81 288 LEU A N 1
ATOM 2297 C CA . LEU A 1 288 ? -9.866 12.404 17.961 1.00 91.81 288 LEU A CA 1
ATOM 2298 C C . LEU A 1 288 ? -10.734 13.454 17.254 1.00 91.81 288 LEU A C 1
ATOM 2300 O O . LEU A 1 288 ? -11.826 13.130 16.794 1.00 91.81 288 LEU A O 1
ATOM 2304 N N . GLY A 1 289 ? -10.247 14.691 17.124 1.00 93.38 289 GLY A N 1
ATOM 2305 C CA . GLY A 1 289 ? -10.889 15.725 16.314 1.00 93.38 289 GLY A CA 1
ATOM 2306 C C . GLY A 1 289 ? -10.932 15.355 14.829 1.00 93.38 289 GLY A C 1
ATOM 2307 O O . GLY A 1 289 ? -11.975 15.493 14.196 1.00 93.38 289 GLY A O 1
ATOM 2308 N N . GLU A 1 290 ? -9.837 14.823 14.285 1.00 94.88 290 GLU A N 1
ATOM 2309 C CA . GLU A 1 290 ? -9.775 14.318 12.906 1.00 94.88 290 GLU A CA 1
ATOM 2310 C C . GLU A 1 290 ? -10.779 13.179 12.676 1.00 94.88 290 GLU A C 1
ATOM 2312 O O . GLU A 1 290 ? -11.552 13.231 11.718 1.00 94.88 290 GLU A O 1
ATOM 2317 N N . ALA A 1 291 ? -10.839 12.203 13.587 1.00 92.69 291 ALA A N 1
ATOM 2318 C CA . ALA A 1 29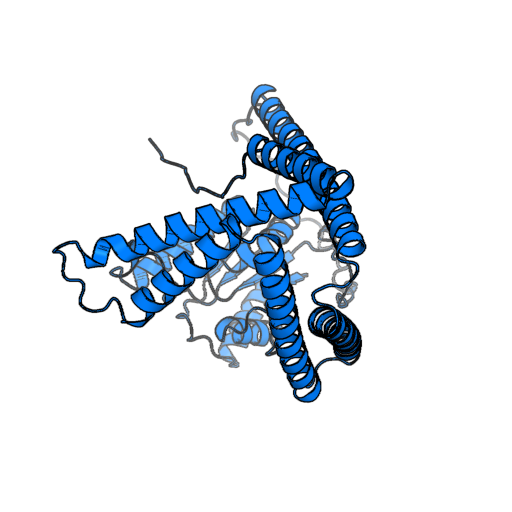1 ? -11.814 11.114 13.528 1.00 92.69 291 ALA A CA 1
ATOM 2319 C C . ALA A 1 291 ? -13.262 11.609 13.675 1.00 92.69 291 ALA A C 1
ATOM 2321 O O . ALA A 1 291 ? -14.159 11.093 13.014 1.00 92.69 291 ALA A O 1
ATOM 2322 N N . ALA A 1 292 ? -13.515 12.642 14.483 1.00 92.94 292 ALA A N 1
ATOM 2323 C CA . ALA A 1 292 ? -14.839 13.251 14.586 1.00 92.94 292 ALA A CA 1
ATOM 2324 C C . ALA A 1 292 ? -15.270 13.930 13.275 1.00 92.94 292 ALA A C 1
ATOM 2326 O O . ALA A 1 292 ? -16.416 13.770 12.849 1.00 92.94 292 ALA A O 1
ATOM 2327 N N . GLU A 1 293 ? -14.371 14.657 12.605 1.00 95.19 293 GLU A N 1
ATOM 2328 C CA . GLU A 1 293 ? -14.662 15.249 11.293 1.00 95.19 293 GLU A CA 1
ATOM 2329 C C . GLU A 1 293 ? -14.868 14.176 10.214 1.00 95.19 293 GLU A C 1
ATOM 2331 O O . GLU A 1 293 ? -15.817 14.266 9.431 1.00 95.19 293 GLU A O 1
ATOM 2336 N N . ALA A 1 294 ? -14.046 13.122 10.204 1.00 92.75 294 ALA A N 1
ATOM 2337 C CA . ALA A 1 294 ? -14.240 11.976 9.316 1.00 92.75 294 ALA A CA 1
ATOM 2338 C C . ALA A 1 294 ? -15.581 11.273 9.585 1.00 92.75 294 ALA A C 1
ATOM 2340 O O . ALA A 1 294 ? -16.333 10.974 8.654 1.00 92.75 294 ALA A O 1
ATOM 2341 N N . GLY A 1 295 ? -15.940 11.110 10.859 1.00 91.00 295 GLY A N 1
ATOM 2342 C CA . GLY A 1 295 ? -17.194 10.511 11.292 1.00 91.00 295 GLY A CA 1
ATOM 2343 C C . GLY A 1 295 ? -18.433 11.241 10.776 1.00 91.00 295 GLY A C 1
ATOM 2344 O O . GLY A 1 295 ? -19.404 10.592 10.385 1.00 91.00 295 GLY A O 1
ATOM 2345 N N . LYS A 1 296 ? -18.392 12.578 10.681 1.00 92.31 296 LYS A N 1
ATOM 2346 C CA . LYS A 1 296 ? -19.473 13.369 10.060 1.00 92.31 296 LYS A CA 1
ATOM 2347 C C . LYS A 1 296 ? -19.647 13.026 8.582 1.00 92.31 296 LYS A C 1
ATOM 2349 O O . LYS A 1 296 ? -20.774 12.839 8.128 1.00 92.31 296 LYS A O 1
ATOM 2354 N N . LEU A 1 297 ? -18.545 12.910 7.837 1.00 93.38 297 LEU A N 1
ATOM 2355 C CA . LEU A 1 297 ? -18.571 12.547 6.414 1.00 93.38 297 LEU A CA 1
ATOM 2356 C C . LEU A 1 297 ? -19.079 11.115 6.203 1.00 93.38 297 LEU A C 1
ATOM 2358 O O . LEU A 1 297 ? -19.807 10.851 5.247 1.00 93.38 297 LEU A O 1
ATOM 2362 N N . LEU A 1 298 ? -18.735 10.211 7.122 1.00 91.00 298 LEU A N 1
ATOM 2363 C CA . LEU A 1 298 ? -19.153 8.809 7.116 1.00 91.00 298 LEU A CA 1
ATOM 2364 C C . LEU A 1 298 ? -20.545 8.567 7.715 1.00 91.00 298 LEU A C 1
ATOM 2366 O O . LEU A 1 298 ? -21.008 7.428 7.726 1.00 91.00 298 LEU A O 1
ATOM 2370 N N . ARG A 1 299 ? -21.237 9.619 8.176 1.00 92.19 299 ARG A N 1
ATOM 2371 C CA . ARG A 1 299 ? -22.574 9.538 8.794 1.00 92.19 299 ARG A CA 1
ATOM 2372 C C . ARG A 1 299 ? -22.598 8.612 10.015 1.00 92.19 299 ARG A C 1
ATOM 2374 O O . ARG A 1 299 ? -23.570 7.879 10.224 1.00 92.19 299 ARG A O 1
ATOM 2381 N N . LEU A 1 300 ? -21.524 8.634 10.805 1.00 92.06 300 LEU A N 1
ATOM 2382 C CA . LEU A 1 300 ? -21.479 7.942 12.088 1.00 92.06 300 LEU A CA 1
ATOM 2383 C C . LEU A 1 300 ? -22.530 8.526 13.028 1.00 92.06 300 LEU A C 1
ATOM 2385 O O . LEU A 1 300 ? -22.774 9.734 13.043 1.00 92.06 300 LEU A O 1
ATOM 2389 N N . LYS A 1 301 ? -23.136 7.654 13.830 1.00 92.56 301 LYS A N 1
ATOM 2390 C CA . LYS A 1 301 ? -24.076 8.069 14.870 1.00 92.56 301 LYS A CA 1
ATOM 2391 C C . LYS A 1 301 ? -23.340 8.575 16.106 1.00 92.56 301 LYS A C 1
ATOM 2393 O O . LYS A 1 301 ? -23.761 9.563 16.696 1.00 92.56 301 LYS A O 1
ATOM 2398 N N . GLU A 1 302 ? -22.261 7.899 16.492 1.00 92.81 302 GLU A N 1
ATOM 2399 C CA . GLU A 1 302 ? -21.503 8.218 17.701 1.00 92.81 302 GLU A CA 1
ATOM 2400 C C . GLU A 1 302 ? -20.074 7.669 17.621 1.00 92.81 302 GLU A C 1
ATOM 2402 O O . GLU A 1 302 ? -19.830 6.657 16.958 1.00 92.81 302 GLU A O 1
ATOM 2407 N N . ILE A 1 303 ? -19.142 8.332 18.313 1.00 94.06 303 ILE A N 1
ATOM 2408 C CA . ILE A 1 303 ? -17.773 7.855 18.533 1.00 94.06 303 ILE A CA 1
ATOM 2409 C C . ILE A 1 303 ? -17.544 7.732 20.041 1.00 94.06 303 ILE A C 1
ATOM 2411 O O . ILE A 1 303 ? -17.707 8.702 20.778 1.00 94.06 303 ILE A O 1
ATOM 2415 N N . ILE A 1 304 ? -17.131 6.549 20.486 1.00 94.38 304 ILE A N 1
ATOM 2416 C CA . ILE A 1 304 ? -16.843 6.216 21.879 1.00 94.38 304 ILE A CA 1
ATOM 2417 C C . ILE A 1 304 ? -15.340 6.016 22.017 1.00 94.38 304 ILE A C 1
ATOM 2419 O O . ILE A 1 304 ? -14.779 5.088 21.443 1.00 94.38 304 ILE A O 1
ATOM 2423 N N . TYR A 1 305 ? -14.689 6.874 22.796 1.00 95.94 305 TYR A N 1
ATOM 2424 C CA . TYR A 1 305 ? -13.260 6.779 23.082 1.00 95.94 305 TYR A CA 1
ATOM 2425 C C . TYR A 1 305 ? -13.023 6.181 24.472 1.00 95.94 305 TYR A C 1
ATOM 2427 O O . TYR A 1 305 ? -13.561 6.688 25.457 1.00 95.94 305 TYR A O 1
ATOM 2435 N N . LEU A 1 306 ? -12.210 5.124 24.565 1.00 90.38 306 LEU A N 1
ATOM 2436 C CA . LEU A 1 306 ? -11.982 4.406 25.827 1.00 90.38 306 LEU A CA 1
ATOM 2437 C C . LEU A 1 306 ? -10.767 4.878 26.637 1.00 90.38 306 LEU A C 1
ATOM 2439 O O . LEU A 1 306 ? -10.614 4.460 27.784 1.00 90.38 306 LEU A O 1
ATOM 2443 N N . GLY A 1 307 ? -9.933 5.769 26.097 1.00 88.06 307 GLY A N 1
ATOM 2444 C CA . GLY A 1 307 ? -8.904 6.443 26.894 1.00 88.06 307 GLY A CA 1
ATOM 2445 C C . GLY A 1 307 ? -7.545 5.748 26.993 1.00 88.06 307 GLY A C 1
ATOM 2446 O O . GLY A 1 307 ? -6.737 6.183 27.812 1.00 88.06 307 GLY A O 1
ATOM 2447 N N . TYR A 1 308 ? -7.274 4.694 26.217 1.00 89.62 308 TYR A N 1
ATOM 2448 C CA . TYR A 1 308 ? -6.003 3.964 26.297 1.00 89.62 308 TYR A CA 1
ATOM 2449 C C . TYR A 1 308 ? -4.861 4.708 25.589 1.00 89.62 308 TYR A C 1
ATOM 2451 O O . TYR A 1 308 ? -5.073 5.494 24.660 1.00 89.62 308 TYR A O 1
ATOM 2459 N N . PHE A 1 309 ? -3.626 4.430 26.005 1.00 89.38 309 PHE A N 1
ATOM 2460 C CA . PHE A 1 309 ? -2.443 4.813 25.239 1.00 89.38 309 PHE A CA 1
ATOM 2461 C C . PHE A 1 309 ? -2.159 3.790 24.134 1.00 89.38 309 PHE A C 1
ATOM 2463 O O . PHE A 1 309 ? -2.509 2.615 24.228 1.00 89.38 309 PHE A O 1
ATOM 2470 N N . ASP A 1 310 ? -1.524 4.243 23.057 1.00 87.56 310 ASP A N 1
ATOM 2471 C CA . ASP A 1 310 ? -1.064 3.387 21.963 1.00 87.56 310 ASP A CA 1
ATOM 2472 C C . ASP A 1 310 ? -0.009 2.393 22.483 1.00 87.56 310 ASP A C 1
ATOM 2474 O O . ASP A 1 310 ? 0.959 2.779 23.156 1.00 87.56 310 ASP A O 1
ATOM 2478 N N . ARG A 1 311 ? -0.179 1.108 22.162 1.00 90.75 311 ARG A N 1
ATOM 2479 C CA . ARG A 1 311 ? 0.572 -0.050 22.681 1.00 90.75 311 ARG A CA 1
ATOM 2480 C C . ARG A 1 311 ? 0.368 -0.357 24.159 1.00 90.75 311 ARG A C 1
ATOM 2482 O O . ARG A 1 311 ? 1.272 -0.924 24.771 1.00 90.75 311 ARG A O 1
ATOM 2489 N N . ASP A 1 312 ? -0.769 0.043 24.716 1.00 92.00 312 ASP A N 1
ATOM 2490 C CA . ASP A 1 312 ? -1.143 -0.187 26.119 1.00 92.00 312 ASP A CA 1
ATOM 2491 C C . ASP A 1 312 ? -2.536 -0.837 26.241 1.00 92.00 312 ASP A C 1
ATOM 2493 O O . ASP A 1 312 ? -3.244 -0.676 27.234 1.00 92.00 312 ASP A O 1
ATOM 2497 N N . ILE A 1 313 ? -2.969 -1.545 25.189 1.00 94.12 313 ILE A N 1
ATOM 2498 C CA . ILE A 1 313 ? -4.237 -2.279 25.167 1.00 94.12 313 ILE A CA 1
ATOM 2499 C C . ILE A 1 313 ? -3.960 -3.747 25.490 1.00 94.12 313 ILE A C 1
ATOM 2501 O O . ILE A 1 313 ? -3.365 -4.479 24.700 1.00 94.12 313 ILE A O 1
ATOM 2505 N N . GLU A 1 314 ? -4.423 -4.188 26.656 1.00 94.50 314 GLU A N 1
ATOM 2506 C CA . GLU A 1 314 ? -4.257 -5.564 27.125 1.00 94.50 314 GLU A CA 1
ATOM 2507 C C . GLU A 1 314 ? -5.524 -6.403 26.936 1.00 94.50 314 GLU A C 1
ATOM 2509 O O . GLU A 1 314 ? -6.643 -5.937 27.150 1.00 94.50 314 GLU A O 1
ATOM 2514 N N . VAL A 1 315 ? -5.358 -7.686 26.610 1.00 96.06 315 VAL A N 1
ATOM 2515 C CA . VAL A 1 315 ? -6.470 -8.643 26.588 1.00 96.06 315 VAL A CA 1
ATOM 2516 C C . VAL A 1 315 ? -6.723 -9.152 28.011 1.00 96.06 315 VAL A C 1
ATOM 2518 O O . VAL A 1 315 ? -6.101 -10.114 28.460 1.00 96.06 315 VAL A O 1
ATOM 2521 N N . ASN A 1 316 ? -7.645 -8.509 28.728 1.00 93.88 316 ASN A N 1
ATOM 2522 C CA . ASN A 1 316 ? -8.047 -8.872 30.091 1.00 93.88 316 ASN A CA 1
ATOM 2523 C C . ASN A 1 316 ? -9.579 -8.817 30.265 1.00 93.88 316 ASN A C 1
ATOM 2525 O O . ASN A 1 316 ? -10.288 -8.317 29.390 1.00 93.88 316 ASN A O 1
ATOM 2529 N N . GLU A 1 317 ? -10.094 -9.369 31.370 1.00 94.69 317 GLU A N 1
ATOM 2530 C CA . GLU A 1 317 ? -11.545 -9.422 31.620 1.00 94.69 317 GLU A CA 1
ATOM 2531 C C . GLU A 1 317 ? -12.170 -8.026 31.723 1.00 94.69 317 GLU A C 1
ATOM 2533 O O . GLU A 1 317 ? -13.250 -7.818 31.184 1.00 94.69 317 GLU A O 1
ATOM 2538 N N . ASP A 1 318 ? -11.473 -7.051 32.314 1.00 91.31 318 ASP A N 1
ATOM 2539 C CA . ASP A 1 318 ? -11.975 -5.678 32.455 1.00 91.31 318 ASP A CA 1
ATOM 2540 C C . ASP A 1 318 ? -12.269 -5.038 31.088 1.00 91.31 318 ASP A C 1
ATOM 2542 O O . ASP A 1 318 ? -13.297 -4.388 30.888 1.00 91.31 318 ASP A O 1
ATOM 2546 N N . ASN A 1 319 ? -11.376 -5.227 30.114 1.00 90.75 319 ASN A N 1
ATOM 2547 C CA . ASN A 1 319 ? -11.542 -4.689 28.765 1.00 90.75 319 ASN A CA 1
ATOM 2548 C C . ASN A 1 319 ? -12.633 -5.434 27.981 1.00 90.75 319 ASN A C 1
ATOM 2550 O O . ASN A 1 319 ? -13.358 -4.816 27.193 1.00 90.75 319 ASN A O 1
ATOM 2554 N N . VAL A 1 320 ? -12.793 -6.737 28.227 1.00 96.56 320 VAL A N 1
ATOM 2555 C CA . VAL A 1 320 ? -13.905 -7.529 27.683 1.00 96.56 320 VAL A CA 1
ATOM 2556 C C . VAL A 1 320 ? -15.232 -7.047 28.268 1.00 96.56 320 VAL A C 1
ATOM 2558 O O . VAL A 1 320 ? -16.149 -6.758 27.507 1.00 96.56 320 VAL A O 1
ATOM 2561 N N . GLU A 1 321 ? -15.332 -6.853 29.583 1.00 87.75 321 GLU A N 1
ATOM 2562 C CA . GLU A 1 321 ? -16.551 -6.387 30.255 1.00 87.75 321 GLU A CA 1
ATOM 2563 C C . GLU A 1 321 ? -16.960 -4.975 29.811 1.00 87.75 321 GLU A C 1
ATOM 2565 O O . GLU A 1 321 ? -18.141 -4.720 29.542 1.00 87.75 321 GLU A O 1
ATOM 2570 N N . LYS A 1 322 ? -15.995 -4.059 29.645 1.00 91.00 322 LYS A N 1
ATOM 2571 C CA . LYS A 1 322 ? -16.253 -2.734 29.053 1.00 91.00 322 LYS A CA 1
ATOM 2572 C C . LYS A 1 322 ? -16.838 -2.857 27.647 1.00 91.00 322 LYS A C 1
ATOM 2574 O O . LYS A 1 322 ? -17.820 -2.186 27.334 1.00 91.00 322 LYS A O 1
ATOM 2579 N N . THR A 1 323 ? -16.283 -3.741 26.821 1.00 93.56 323 THR A N 1
ATOM 2580 C CA . THR A 1 323 ? -16.762 -3.968 25.449 1.00 93.56 323 THR A CA 1
ATOM 2581 C C . THR A 1 323 ? -18.157 -4.608 25.442 1.00 93.56 323 THR A C 1
ATOM 2583 O O . THR A 1 323 ? -19.046 -4.114 24.748 1.00 93.56 323 THR A O 1
ATOM 2586 N N . CYS A 1 324 ? -18.410 -5.608 26.296 1.00 93.19 324 CYS A N 1
ATOM 2587 C CA . CYS A 1 324 ? -19.738 -6.192 26.520 1.00 93.19 324 CYS A CA 1
ATOM 2588 C C . CYS A 1 324 ? -20.766 -5.136 26.931 1.00 93.19 324 CYS A C 1
ATOM 2590 O O . CYS A 1 324 ? -21.901 -5.159 26.464 1.00 93.19 324 CYS A O 1
ATOM 2592 N N . THR A 1 325 ? -20.389 -4.197 27.801 1.00 90.62 325 THR A N 1
ATOM 2593 C CA . THR A 1 325 ? -21.280 -3.120 28.258 1.00 90.62 325 THR A CA 1
ATOM 2594 C C . THR A 1 325 ? -21.724 -2.244 27.088 1.00 90.62 325 THR A C 1
ATOM 2596 O O . THR A 1 325 ? -22.911 -1.937 26.964 1.00 90.62 325 THR A O 1
ATOM 2599 N N . ILE A 1 326 ? -20.801 -1.905 26.183 1.00 90.62 326 ILE A N 1
ATOM 2600 C CA . ILE A 1 326 ? -21.105 -1.160 24.955 1.00 90.62 326 ILE A CA 1
ATOM 2601 C C . ILE A 1 326 ? -22.020 -1.991 24.045 1.00 90.62 326 ILE A C 1
ATOM 2603 O O . ILE A 1 326 ? -23.051 -1.496 23.588 1.00 90.62 326 ILE A O 1
ATOM 2607 N N . PHE A 1 327 ? -21.703 -3.268 23.818 1.00 96.44 327 PHE A N 1
ATOM 2608 C CA . PHE A 1 327 ? -22.523 -4.142 22.973 1.00 96.44 327 PHE A CA 1
ATOM 2609 C C . PHE A 1 327 ? -23.928 -4.338 23.534 1.00 96.44 327 PHE A C 1
ATOM 2611 O O . PHE A 1 327 ? -24.892 -4.265 22.783 1.00 96.44 327 PHE A O 1
ATOM 2618 N N . ASN A 1 328 ? -24.079 -4.495 24.845 1.00 91.75 328 ASN A N 1
ATOM 2619 C CA . ASN A 1 328 ? -25.386 -4.600 25.489 1.00 91.75 328 ASN A CA 1
ATOM 2620 C C . ASN A 1 328 ? -26.183 -3.294 25.388 1.00 91.75 328 ASN A C 1
ATOM 2622 O O . ASN A 1 328 ? -27.400 -3.335 25.210 1.00 91.75 328 ASN A O 1
ATOM 2626 N N . HIS A 1 329 ? -25.513 -2.140 25.469 1.00 90.25 329 HIS A N 1
ATOM 2627 C CA . HIS A 1 329 ? -26.159 -0.836 25.348 1.00 90.25 329 HIS A CA 1
ATOM 2628 C C . HIS A 1 329 ? -26.717 -0.591 23.938 1.00 90.25 329 HIS A C 1
ATOM 2630 O O . HIS A 1 329 ? -27.869 -0.186 23.785 1.00 90.25 329 HIS A O 1
ATOM 2636 N N . PHE A 1 330 ? -25.920 -0.858 22.901 1.00 89.75 330 PHE A N 1
ATOM 2637 C CA . PHE A 1 330 ? -26.308 -0.591 21.510 1.00 89.75 330 PHE A CA 1
ATOM 2638 C C . PHE A 1 330 ? -26.993 -1.779 20.819 1.00 89.75 330 PHE A C 1
ATOM 2640 O O . PHE A 1 330 ? -27.661 -1.587 19.801 1.00 89.75 330 PHE A O 1
ATOM 2647 N N . ASN A 1 331 ? -26.861 -2.985 21.380 1.00 90.25 331 ASN A N 1
ATOM 2648 C CA . ASN A 1 331 ? -27.404 -4.252 20.888 1.00 90.25 331 ASN A CA 1
ATOM 2649 C C . ASN A 1 331 ? -27.141 -4.446 19.378 1.00 90.25 331 ASN A C 1
ATOM 2651 O O . ASN A 1 331 ? -28.093 -4.460 18.600 1.00 90.25 331 ASN A O 1
ATOM 2655 N N . PRO A 1 332 ? -25.877 -4.518 18.921 1.00 94.50 332 PRO A N 1
ATOM 2656 C CA . PRO A 1 332 ? -25.564 -4.566 17.497 1.00 94.50 332 PRO A CA 1
ATOM 2657 C C . PRO A 1 332 ? -26.045 -5.858 16.828 1.00 94.50 332 PRO A C 1
ATOM 2659 O O . PRO A 1 332 ? -26.017 -6.934 17.419 1.00 94.50 332 PRO A O 1
ATOM 2662 N N . ASP A 1 333 ? -26.440 -5.758 15.559 1.00 92.44 333 ASP A N 1
ATOM 2663 C CA . ASP A 1 333 ? -26.630 -6.913 14.669 1.00 92.44 333 ASP A CA 1
ATOM 2664 C C . ASP A 1 333 ? -25.430 -7.144 13.731 1.00 92.44 333 ASP A C 1
ATOM 2666 O O . ASP A 1 333 ? -25.348 -8.190 13.082 1.00 92.44 333 ASP A O 1
ATOM 2670 N N . LEU A 1 334 ? -24.470 -6.211 13.716 1.00 93.75 334 LEU A N 1
ATOM 2671 C CA . LEU A 1 334 ? -23.182 -6.330 13.039 1.00 93.75 334 LEU A CA 1
ATOM 2672 C C . LEU A 1 334 ? -22.065 -5.714 13.889 1.00 93.75 334 LEU A C 1
ATOM 2674 O O . LEU A 1 334 ? -22.153 -4.560 14.305 1.00 93.75 334 LEU A O 1
ATOM 2678 N N . VAL A 1 335 ? -20.984 -6.465 14.089 1.00 96.25 335 VAL A N 1
ATOM 2679 C CA . VAL A 1 335 ? -19.750 -5.969 14.709 1.00 96.25 335 VAL A CA 1
ATOM 2680 C C . VAL A 1 335 ? -18.603 -6.150 13.723 1.00 96.25 335 VAL A C 1
ATOM 2682 O O . VAL A 1 335 ? -18.416 -7.236 13.173 1.00 96.25 335 VAL A O 1
ATOM 2685 N N . ILE A 1 336 ? -17.849 -5.079 13.491 1.00 95.69 336 ILE A N 1
ATOM 2686 C CA . ILE A 1 336 ? -16.691 -5.041 12.596 1.00 95.69 336 ILE A CA 1
ATOM 2687 C C . ILE A 1 336 ? -15.454 -4.754 13.449 1.00 95.69 336 ILE A C 1
ATOM 2689 O O . ILE A 1 336 ? -15.431 -3.778 14.194 1.00 95.69 336 ILE A O 1
ATOM 2693 N N . SER A 1 337 ? -14.428 -5.597 13.350 1.00 95.56 337 SER A N 1
ATOM 2694 C CA . SER A 1 337 ? -13.143 -5.400 14.031 1.00 95.56 337 SER A CA 1
ATOM 2695 C C . SER A 1 337 ? -12.033 -6.184 13.317 1.00 95.56 337 SER A C 1
ATOM 2697 O O . SER A 1 337 ? -12.253 -6.739 12.237 1.00 95.56 337 SER A O 1
ATOM 2699 N N . PHE A 1 338 ? -10.841 -6.216 13.904 1.00 92.44 338 PHE A N 1
ATOM 2700 C CA . PHE A 1 338 ? -9.651 -6.833 13.330 1.00 92.44 338 PHE A CA 1
ATOM 2701 C C . PHE A 1 338 ? -9.682 -8.364 13.367 1.00 92.44 338 PHE A C 1
ATOM 2703 O O . PHE A 1 338 ? -10.238 -8.991 14.272 1.00 92.44 338 PHE A O 1
ATOM 2710 N N . GLU A 1 339 ? -9.007 -8.980 12.396 1.00 86.62 339 GLU A N 1
ATOM 2711 C CA . GLU A 1 339 ? -8.624 -10.389 12.482 1.00 86.62 339 GLU A CA 1
ATOM 2712 C C . GLU A 1 339 ? -7.456 -10.533 13.469 1.00 86.62 339 GLU A C 1
ATOM 2714 O O . GLU A 1 339 ? -6.426 -9.887 13.30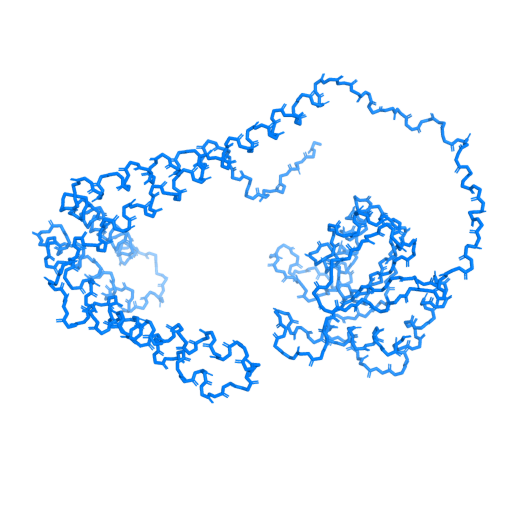5 1.00 86.62 339 GLU A O 1
ATOM 2719 N N . TYR A 1 340 ? -7.605 -11.401 14.473 1.00 84.56 340 TYR A N 1
ATOM 2720 C CA . TYR A 1 340 ? -6.633 -11.568 15.562 1.00 84.56 340 TYR A CA 1
ATOM 2721 C C . TYR A 1 340 ? -5.986 -12.964 15.607 1.00 84.56 340 TYR A C 1
ATOM 2723 O O . TYR A 1 340 ? -4.987 -13.170 16.294 1.00 84.56 340 TYR A O 1
ATOM 2731 N N . ARG A 1 341 ? -6.538 -13.960 14.896 1.00 75.88 341 ARG A N 1
ATOM 2732 C CA . ARG A 1 341 ? -6.104 -15.369 14.999 1.00 75.88 341 ARG A CA 1
ATOM 2733 C C . ARG A 1 341 ? -4.897 -15.697 14.138 1.00 75.88 341 ARG A C 1
ATOM 2735 O O . ARG A 1 341 ? -4.222 -16.694 14.389 1.00 75.88 341 ARG A O 1
ATOM 2742 N N . SER A 1 342 ? -4.646 -14.905 13.103 1.00 64.94 342 SER A N 1
ATOM 2743 C CA . SER A 1 342 ? -3.501 -15.090 12.221 1.00 64.94 342 SER A CA 1
ATOM 2744 C C . SER A 1 342 ? -2.437 -14.049 12.540 1.00 64.94 342 SER A C 1
ATOM 2746 O O . SER A 1 342 ? -2.671 -12.862 12.375 1.00 64.94 342 SER A O 1
ATOM 2748 N N . LYS A 1 343 ? -1.237 -14.485 12.933 1.00 54.53 343 LYS A N 1
ATOM 2749 C CA . LYS A 1 343 ? -0.065 -13.591 13.010 1.00 54.53 343 LYS A CA 1
ATOM 2750 C C . LYS A 1 343 ? 0.480 -13.206 11.626 1.00 54.53 343 LYS A C 1
ATOM 2752 O O . LYS A 1 343 ? 1.376 -12.379 11.534 1.00 54.53 343 LYS A O 1
ATOM 2757 N N . GLU A 1 344 ? -0.056 -13.813 10.565 1.00 52.88 344 GLU A N 1
ATOM 2758 C CA . GLU A 1 344 ? 0.236 -13.502 9.161 1.00 52.88 344 GLU A CA 1
ATOM 2759 C C . GLU A 1 344 ? -0.777 -12.497 8.575 1.00 52.88 344 GLU A C 1
ATOM 2761 O O . GLU A 1 344 ? -0.956 -12.434 7.357 1.00 52.88 344 GLU A O 1
ATOM 2766 N N . THR A 1 345 ? -1.510 -11.751 9.412 1.00 60.81 345 THR A N 1
ATOM 2767 C CA . THR A 1 345 ? -2.334 -10.638 8.925 1.00 60.81 345 THR A CA 1
ATOM 2768 C C . THR A 1 345 ? -1.452 -9.611 8.217 1.00 60.81 345 THR A C 1
ATOM 2770 O O . THR A 1 345 ? -0.278 -9.431 8.542 1.00 60.81 345 THR A O 1
ATOM 2773 N N . LEU A 1 346 ? -2.029 -8.911 7.235 1.00 61.81 346 LEU A N 1
ATOM 2774 C CA . LEU A 1 346 ? -1.368 -7.776 6.577 1.00 61.81 346 LEU A CA 1
ATOM 2775 C C . LEU A 1 346 ? -1.053 -6.636 7.564 1.00 61.81 346 LEU A C 1
ATOM 2777 O O . LEU A 1 346 ? -0.227 -5.786 7.243 1.00 61.81 346 LEU A O 1
ATOM 2781 N N . ASP A 1 347 ? -1.677 -6.656 8.747 1.00 70.94 347 ASP A N 1
ATOM 2782 C CA . ASP A 1 347 ? -1.461 -5.716 9.841 1.00 70.94 347 ASP A CA 1
ATOM 2783 C C . ASP A 1 347 ? -1.291 -6.452 11.190 1.00 70.94 347 ASP A C 1
ATOM 2785 O O . ASP A 1 347 ? -2.277 -6.811 11.841 1.00 70.94 347 ASP A O 1
ATOM 2789 N N . PRO A 1 348 ? -0.050 -6.784 11.593 1.00 80.94 348 PRO A N 1
ATOM 2790 C CA . PRO A 1 348 ? 0.234 -7.500 12.835 1.00 80.94 348 PRO A CA 1
ATOM 2791 C C . PRO A 1 348 ? 0.456 -6.551 14.030 1.00 80.94 348 PRO A C 1
ATOM 2793 O O . PRO A 1 348 ? 1.189 -6.901 14.962 1.00 80.94 348 PRO A O 1
ATOM 2796 N N . HIS A 1 349 ? -0.106 -5.334 14.012 1.00 89.94 349 HIS A N 1
ATOM 2797 C CA . HIS A 1 349 ? 0.047 -4.391 15.120 1.00 89.94 349 HIS A CA 1
ATOM 2798 C C . HIS A 1 349 ? -0.533 -4.977 16.428 1.00 89.94 349 HIS A C 1
ATOM 2800 O O . HIS A 1 349 ? -1.660 -5.476 16.428 1.00 89.94 349 HIS A O 1
ATOM 2806 N N . PRO A 1 350 ? 0.193 -4.925 17.567 1.00 92.19 350 PRO A N 1
ATOM 2807 C CA . PRO A 1 350 ? -0.241 -5.570 18.811 1.00 92.19 350 PRO A CA 1
ATOM 2808 C C . PRO A 1 350 ? -1.602 -5.071 19.309 1.00 92.19 350 PRO A C 1
ATOM 2810 O O . PRO A 1 350 ? -2.414 -5.881 19.746 1.00 92.19 350 PRO A O 1
ATOM 2813 N N . ASP A 1 351 ? -1.882 -3.773 19.177 1.00 95.75 351 ASP A N 1
ATOM 2814 C CA . ASP A 1 351 ? -3.179 -3.208 19.568 1.00 95.75 351 ASP A CA 1
ATOM 2815 C C . ASP A 1 351 ? -4.331 -3.735 18.709 1.00 95.75 351 ASP A C 1
ATOM 2817 O O . ASP A 1 351 ? -5.407 -4.002 19.232 1.00 95.75 351 ASP A O 1
ATOM 2821 N N . HIS A 1 352 ? -4.114 -3.928 17.404 1.00 95.31 352 HIS A N 1
ATOM 2822 C CA . HIS A 1 352 ? -5.140 -4.463 16.504 1.00 95.31 352 HIS A CA 1
ATOM 2823 C C . HIS A 1 352 ? -5.475 -5.906 16.867 1.00 95.31 352 HIS A C 1
ATOM 2825 O O . HIS A 1 352 ? -6.647 -6.270 16.959 1.00 95.31 352 HIS A O 1
ATOM 2831 N N . LEU A 1 353 ? -4.447 -6.712 17.155 1.00 93.19 353 LEU A N 1
ATOM 2832 C CA . LEU A 1 353 ? -4.617 -8.083 17.634 1.00 93.19 353 LEU A CA 1
ATOM 2833 C C . LEU A 1 353 ? -5.370 -8.115 18.972 1.00 93.19 353 LEU A C 1
ATOM 2835 O O . LEU A 1 353 ? -6.310 -8.896 19.122 1.00 93.19 353 LEU A O 1
ATOM 2839 N N . ALA A 1 354 ? -4.998 -7.247 19.919 1.00 95.31 354 ALA A N 1
ATOM 2840 C CA . ALA A 1 354 ? -5.653 -7.164 21.220 1.00 95.31 354 ALA A CA 1
ATOM 2841 C C . ALA A 1 354 ? -7.126 -6.750 21.090 1.00 95.31 354 ALA A C 1
ATOM 2843 O O . ALA A 1 354 ? -8.000 -7.419 21.638 1.00 95.31 354 ALA A O 1
ATOM 2844 N N . VAL A 1 355 ? -7.423 -5.699 20.319 1.00 97.00 355 VAL A N 1
ATOM 2845 C CA . VAL A 1 355 ? -8.795 -5.227 20.079 1.00 97.00 355 VAL A CA 1
ATOM 2846 C C . VAL A 1 355 ? -9.635 -6.282 19.364 1.00 97.00 355 VAL A C 1
ATOM 2848 O O . VAL A 1 355 ? -10.778 -6.510 19.762 1.00 97.00 355 VAL A O 1
ATOM 2851 N N . GLY A 1 356 ? -9.084 -6.972 18.362 1.00 95.44 356 GLY A N 1
ATOM 2852 C CA . GLY A 1 356 ? -9.780 -8.066 17.684 1.00 95.44 356 GLY A CA 1
ATOM 2853 C C . GLY A 1 356 ? -10.104 -9.230 18.629 1.00 95.44 356 GLY A C 1
ATOM 2854 O O . GLY A 1 356 ? -11.212 -9.772 18.592 1.00 95.44 356 GLY A O 1
ATOM 2855 N N . GLU A 1 357 ? -9.182 -9.586 19.530 1.00 95.50 357 GLU A N 1
ATOM 2856 C CA . GLU A 1 357 ? -9.410 -10.633 20.530 1.00 95.50 357 GLU A CA 1
ATOM 2857 C C . GLU A 1 357 ? -10.445 -10.217 21.584 1.00 95.50 357 GLU A C 1
ATOM 2859 O O . GLU A 1 357 ? -11.375 -10.980 21.854 1.00 95.50 357 GLU A O 1
ATOM 2864 N N . ILE A 1 358 ? -10.331 -9.006 22.140 1.00 97.69 358 ILE A N 1
ATOM 2865 C CA . ILE A 1 358 ? -11.288 -8.447 23.109 1.00 97.69 358 ILE A CA 1
ATOM 2866 C C . ILE A 1 358 ? -12.689 -8.407 22.497 1.00 97.69 358 ILE A C 1
ATOM 2868 O O . ILE A 1 358 ? -13.634 -8.917 23.095 1.00 97.69 358 ILE A O 1
ATOM 2872 N N . THR A 1 359 ? -12.806 -7.887 21.273 1.00 97.56 359 THR A N 1
ATOM 2873 C CA . THR A 1 359 ? -14.073 -7.802 20.532 1.00 97.56 359 THR A CA 1
ATOM 2874 C C . THR A 1 359 ? -14.695 -9.170 20.299 1.00 97.56 359 THR A C 1
ATOM 2876 O O . THR A 1 359 ? -15.911 -9.298 20.314 1.00 97.56 359 THR A O 1
ATOM 2879 N N . ARG A 1 360 ? -13.884 -10.210 20.071 1.00 95.12 360 ARG A N 1
ATOM 2880 C CA . ARG A 1 360 ? -14.395 -11.568 19.852 1.00 95.12 360 ARG A CA 1
ATOM 2881 C C . ARG A 1 360 ? -14.832 -12.263 21.142 1.00 95.12 360 ARG A C 1
ATOM 2883 O O . ARG A 1 360 ? -15.606 -13.226 21.066 1.00 95.12 360 ARG A O 1
ATOM 2890 N N . ARG A 1 361 ? -14.237 -11.886 22.273 1.00 95.94 361 ARG A N 1
ATOM 2891 C CA . ARG A 1 361 ? -14.551 -12.423 23.601 1.00 95.94 361 ARG A CA 1
ATOM 2892 C C . ARG A 1 361 ? -15.790 -11.767 24.205 1.00 95.94 361 ARG A C 1
ATOM 2894 O O . ARG A 1 361 ? -16.498 -12.457 24.935 1.00 95.94 361 ARG A O 1
ATOM 2901 N N . ALA A 1 362 ? -16.004 -10.487 23.907 1.00 93.50 362 ALA A N 1
ATOM 2902 C CA . ALA A 1 362 ? -17.262 -9.789 24.144 1.00 93.50 362 ALA A CA 1
ATOM 2903 C C . ALA A 1 362 ? -18.371 -10.322 23.228 1.00 93.50 362 ALA A C 1
ATOM 2905 O O . ALA A 1 362 ? -19.539 -10.322 23.677 1.00 93.50 362 ALA A O 1
#

Radius of gyration: 28.88 Å; chains: 1; bounding box: 76×58×68 Å